Protein AF-A0A9P4MHE3-F1 (afdb_monomer)

Organism: NCBI:txid1168546

Nearest PDB structures (foldseek):
  2fbn-assembly1_B  TM=5.103E-01  e=8.404E-02  Plasmodium falciparum
  8ffv-assembly1_D  TM=3.761E-01  e=3.752E-01  Homo sapiens
  4tql-assembly2_B  TM=1.522E-01  e=2.834E-01  synthetic construct
  8f5p-assembly1_D  TM=1.787E-01  e=1.050E+00  Leishmania tarentolae

Radius of gyration: 23.79 Å; Cα contacts (8 Å, |Δi|>4): 228; chains: 1; bounding box: 50×50×86 Å

Mean predicted aligned error: 9.32 Å

Sequence (254 aa):
MASSSPNPDQDHQTVQDHVAEISRIANEINQGSTAWPQYLETATAAIQAFMLFPSFDMILAPQQKVDILNCLQQIAHQNQGSESSSEIADWCSSEWLRLLEHDSEHVDALYGLALYWLYRSQSVLHRIYESDRLSFSSSSSLETHTHGRKSLESSHSLRLDDIEDDMENRLSSDEFIEARTSLQPAAEYFDRAITAAGQQNLVNDEMLSRAAEAYISLGNTSSPRVNQRYYRRAIHLLRRALELGYTLGSSLQQ

pLDDT: mean 84.51, std 17.5, range [31.69, 98.56]

Structure (mmCIF, N/CA/C/O backbone):
data_AF-A0A9P4MHE3-F1
#
_entry.id   AF-A0A9P4MHE3-F1
#
loop_
_atom_site.group_PDB
_atom_site.id
_atom_site.type_symbol
_atom_site.label_atom_id
_atom_site.label_alt_id
_atom_site.label_comp_id
_atom_site.label_asym_id
_atom_site.label_entity_id
_atom_site.label_seq_id
_atom_site.pdbx_PDB_ins_code
_atom_site.Cartn_x
_atom_site.Cartn_y
_atom_site.Cartn_z
_atom_site.occupancy
_atom_site.B_iso_or_equiv
_atom_site.auth_seq_id
_atom_site.auth_comp_id
_atom_site.auth_asym_id
_atom_site.auth_atom_id
_atom_site.pdbx_PDB_model_num
ATOM 1 N N . MET A 1 1 ? 1.796 23.533 41.645 1.00 39.50 1 MET A N 1
ATOM 2 C CA . MET A 1 1 ? 1.819 23.077 40.242 1.00 39.50 1 MET A CA 1
ATOM 3 C C . MET A 1 1 ? 1.213 21.689 40.240 1.00 39.50 1 MET A C 1
ATOM 5 O O . MET A 1 1 ? 1.864 20.761 40.693 1.00 39.50 1 MET A O 1
ATOM 9 N N . ALA A 1 2 ? -0.080 21.595 39.933 1.00 40.44 2 ALA A N 1
ATOM 10 C CA . ALA A 1 2 ? -0.810 20.336 39.958 1.00 40.44 2 ALA A CA 1
ATOM 11 C C . ALA A 1 2 ? -0.555 19.612 38.635 1.00 40.44 2 ALA A C 1
ATOM 13 O O . ALA A 1 2 ? -0.948 20.093 37.576 1.00 40.44 2 ALA A O 1
ATOM 14 N N . SER A 1 3 ? 0.151 18.492 38.706 1.00 46.97 3 SER A N 1
ATOM 15 C CA . SER A 1 3 ? 0.194 17.486 37.658 1.00 46.97 3 SER A CA 1
ATOM 16 C C . SER A 1 3 ? -1.207 16.885 37.528 1.00 46.97 3 SER A C 1
ATOM 18 O O . SER A 1 3 ? -1.602 16.062 38.354 1.00 46.97 3 SER A O 1
ATOM 20 N N . SER A 1 4 ? -1.978 17.339 36.532 1.00 49.62 4 SER A N 1
ATOM 21 C CA . SER A 1 4 ? -3.187 16.637 36.088 1.00 49.62 4 SER A CA 1
ATOM 22 C C . SER A 1 4 ? -2.784 15.213 35.738 1.00 49.62 4 SER A C 1
ATOM 24 O O . SER A 1 4 ? -2.041 14.997 34.784 1.00 49.62 4 SER A O 1
ATOM 26 N N . SER A 1 5 ? -3.223 14.250 36.545 1.00 52.97 5 SER A N 1
ATOM 27 C CA . SER A 1 5 ? -3.168 12.852 36.133 1.00 52.97 5 SER A CA 1
ATOM 28 C C . SER A 1 5 ? -4.122 12.679 34.947 1.00 52.97 5 SER A C 1
ATOM 30 O O . SER A 1 5 ? -5.231 13.217 35.020 1.00 52.97 5 SER A O 1
ATOM 32 N N . PRO A 1 6 ? -3.713 11.987 33.872 1.00 57.47 6 PRO A N 1
ATOM 33 C CA . PRO A 1 6 ? -4.612 11.660 32.771 1.00 57.47 6 PRO A CA 1
ATOM 34 C C . PRO A 1 6 ? -5.808 10.883 33.328 1.00 57.47 6 PRO A C 1
ATOM 36 O O . PRO A 1 6 ? -5.638 9.964 34.134 1.00 57.47 6 PRO A O 1
ATOM 39 N N . ASN A 1 7 ? -7.017 11.326 32.986 1.00 73.88 7 ASN A N 1
ATOM 40 C CA . ASN A 1 7 ? -8.245 10.674 33.411 1.00 73.88 7 ASN A CA 1
ATOM 41 C C . ASN A 1 7 ? -8.572 9.597 32.366 1.00 73.88 7 ASN A C 1
ATOM 43 O O . ASN A 1 7 ? -9.024 9.955 31.278 1.00 73.88 7 ASN A O 1
ATOM 47 N N . PRO A 1 8 ? -8.360 8.303 32.665 1.00 71.44 8 PRO A N 1
ATOM 48 C CA . PRO A 1 8 ? -8.436 7.239 31.665 1.00 71.44 8 PRO A CA 1
ATOM 49 C C . PRO A 1 8 ? -9.808 7.169 30.985 1.00 71.44 8 PRO A C 1
ATOM 51 O O . PRO A 1 8 ? -9.889 6.874 29.798 1.00 71.44 8 PRO A O 1
ATOM 54 N N . ASP A 1 9 ? -10.882 7.524 31.694 1.00 76.12 9 ASP A N 1
ATOM 55 C CA . ASP A 1 9 ? -12.234 7.545 31.131 1.00 76.12 9 ASP A CA 1
ATOM 56 C C . ASP A 1 9 ? -12.415 8.656 30.079 1.00 76.12 9 ASP A C 1
ATOM 58 O O . ASP A 1 9 ? -13.137 8.476 29.098 1.00 76.12 9 ASP A O 1
ATOM 62 N N . GLN A 1 10 ? -11.739 9.800 30.247 1.00 80.81 10 GLN A N 1
ATOM 63 C CA . GLN A 1 10 ? -11.759 10.893 29.266 1.00 80.81 10 GLN A CA 1
ATOM 64 C C . GLN A 1 10 ? -10.891 10.571 28.048 1.00 80.81 10 GLN A C 1
ATOM 66 O O . GLN A 1 10 ? -11.292 10.861 26.920 1.00 80.81 10 GLN A O 1
ATOM 71 N N . ASP A 1 11 ? -9.745 9.927 28.263 1.00 82.25 11 ASP A N 1
ATOM 72 C CA . ASP A 1 11 ? -8.855 9.484 27.187 1.00 82.25 11 ASP A CA 1
ATOM 73 C C . ASP A 1 11 ? -9.555 8.426 26.314 1.00 82.25 11 ASP A C 1
ATOM 75 O O . ASP A 1 11 ? -9.509 8.486 25.086 1.00 82.25 11 ASP A O 1
ATOM 79 N N . HIS A 1 12 ? -10.278 7.489 26.939 1.00 84.44 12 HIS A N 1
ATOM 80 C CA . HIS A 1 12 ? -11.082 6.482 26.241 1.00 84.44 12 HIS A CA 1
ATOM 81 C C . HIS A 1 12 ? -12.187 7.109 25.389 1.00 84.44 12 HIS A C 1
ATOM 83 O O . HIS A 1 12 ? -12.335 6.741 24.223 1.00 84.44 12 HIS A O 1
ATOM 89 N N . GLN A 1 13 ? -12.938 8.065 25.946 1.00 87.62 13 GLN A N 1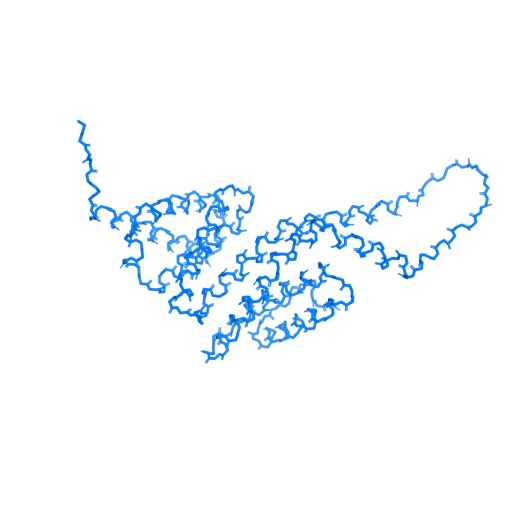
ATOM 90 C CA . GLN A 1 13 ? -13.991 8.757 25.203 1.00 87.62 13 GLN A CA 1
ATOM 91 C C . GLN A 1 13 ? -13.414 9.530 24.012 1.00 87.62 13 GLN A C 1
ATOM 93 O O . GLN A 1 13 ? -13.938 9.435 22.908 1.00 87.62 13 GLN A O 1
ATOM 98 N N . THR A 1 14 ? -12.287 10.217 24.210 1.00 88.69 14 THR A N 1
ATOM 99 C CA . THR A 1 14 ? -11.614 10.984 23.150 1.00 88.69 14 THR A CA 1
ATOM 100 C C . THR A 1 14 ? -11.190 10.083 21.987 1.00 88.69 14 THR A C 1
ATOM 102 O O . THR A 1 14 ? -11.433 10.406 20.825 1.00 88.69 14 THR A O 1
ATOM 105 N N . VAL A 1 15 ? -10.599 8.919 22.281 1.00 89.00 15 VAL A N 1
ATOM 106 C CA . VAL A 1 15 ? -10.234 7.936 21.247 1.00 89.00 15 VAL A CA 1
ATOM 107 C C . VAL A 1 15 ? -11.474 7.408 20.523 1.00 89.00 15 VAL A C 1
ATOM 109 O O . VAL A 1 15 ? -11.463 7.317 19.297 1.00 89.00 15 VAL A O 1
ATOM 112 N N . GLN A 1 16 ? -12.556 7.098 21.242 1.00 90.44 16 GLN A N 1
AT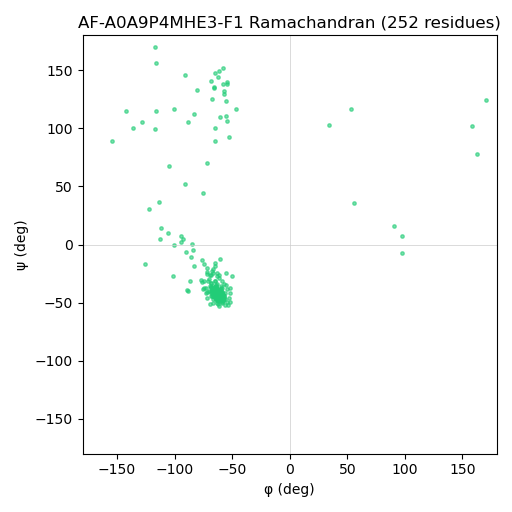OM 113 C CA . GLN A 1 16 ? -13.805 6.629 20.632 1.00 90.44 16 GLN A CA 1
ATOM 114 C C . GLN A 1 16 ? -14.448 7.676 19.717 1.00 90.44 16 GLN A C 1
ATOM 116 O O . GLN A 1 16 ? -14.915 7.321 18.634 1.00 90.44 16 GLN A O 1
ATOM 121 N N . ASP A 1 17 ? -14.428 8.947 20.114 1.00 92.62 17 ASP A N 1
ATOM 122 C CA . ASP A 1 17 ? -14.959 10.050 19.313 1.00 92.62 17 ASP A CA 1
ATOM 123 C C . ASP A 1 17 ? -14.178 10.188 17.996 1.00 92.62 17 ASP A C 1
ATOM 125 O O . ASP A 1 17 ? -14.776 10.253 16.920 1.00 92.62 17 ASP A O 1
ATOM 129 N N . HIS A 1 18 ? -12.842 10.127 18.050 1.00 94.25 18 HIS A N 1
ATOM 130 C CA . HIS A 1 18 ? -12.006 10.136 16.846 1.00 94.25 18 HIS A CA 1
ATOM 131 C C . HIS A 1 18 ? -12.228 8.905 15.963 1.00 94.25 18 HIS A C 1
ATOM 133 O O . HIS A 1 18 ? -12.323 9.034 14.745 1.00 94.25 18 HIS A O 1
ATOM 139 N N . VAL A 1 19 ? -12.360 7.713 16.543 1.00 93.19 19 VAL A N 1
ATOM 140 C CA . VAL A 1 19 ? -12.655 6.484 15.790 1.00 93.19 19 VAL A CA 1
ATOM 141 C C . VAL A 1 19 ? -14.004 6.583 15.071 1.00 93.19 19 VAL A C 1
ATOM 143 O O . VAL A 1 19 ? -14.106 6.214 13.897 1.00 93.19 19 VAL A O 1
ATOM 146 N N . ALA A 1 20 ? -15.038 7.091 15.745 1.00 93.88 20 ALA A N 1
ATOM 147 C CA . ALA A 1 20 ? -16.352 7.299 15.145 1.00 93.88 20 ALA A CA 1
ATOM 148 C C . ALA A 1 20 ? -16.280 8.298 13.982 1.00 93.88 20 ALA A C 1
ATOM 150 O O . ALA A 1 20 ? -16.875 8.069 12.927 1.00 93.88 20 ALA A O 1
ATOM 151 N N . GLU A 1 21 ? -15.497 9.362 14.144 1.00 95.44 21 GLU A N 1
ATOM 152 C CA . GLU A 1 21 ? -15.315 10.386 13.123 1.00 95.44 21 GLU A CA 1
ATOM 153 C C . GLU A 1 21 ? -14.545 9.872 11.896 1.00 95.44 21 GLU A C 1
ATOM 155 O O . GLU A 1 21 ? -14.981 10.077 10.763 1.00 95.44 21 GLU A O 1
ATOM 160 N N . ILE A 1 22 ? -13.458 9.120 12.082 1.00 96.00 22 ILE A N 1
ATOM 161 C CA . ILE A 1 22 ? -12.743 8.493 10.958 1.00 96.00 22 ILE A CA 1
ATOM 162 C C . ILE A 1 22 ? -13.630 7.459 10.249 1.00 96.00 22 ILE A C 1
ATOM 164 O O . ILE A 1 22 ? -13.614 7.369 9.021 1.00 96.00 22 ILE A O 1
ATOM 168 N N . SER A 1 23 ? -14.462 6.724 10.992 1.00 94.75 23 SER A N 1
ATOM 169 C CA . SER A 1 23 ? -15.441 5.795 10.407 1.00 94.75 23 SER A CA 1
ATOM 170 C C . SER A 1 23 ? -16.511 6.533 9.589 1.00 94.75 23 SER A C 1
ATOM 172 O O . SER A 1 23 ? -16.948 6.056 8.540 1.00 94.75 23 SER A O 1
ATOM 174 N N . ARG A 1 24 ? -16.928 7.725 10.035 1.00 96.19 24 ARG A N 1
ATOM 175 C CA . ARG A 1 24 ? -17.823 8.615 9.281 1.00 96.19 24 ARG A CA 1
ATOM 176 C C . ARG A 1 24 ? -17.164 9.062 7.976 1.00 96.19 24 ARG A C 1
ATOM 178 O O . ARG A 1 24 ? -17.787 8.932 6.926 1.00 96.19 24 ARG A O 1
ATOM 185 N N . ILE A 1 25 ? -15.906 9.50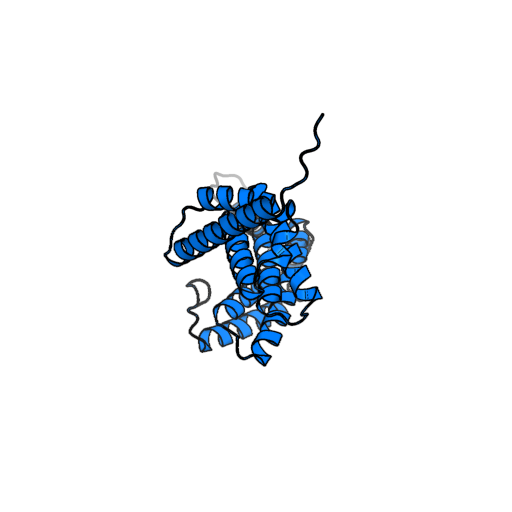1 8.031 1.00 96.00 25 ILE A N 1
ATOM 186 C CA . ILE A 1 25 ? -15.125 9.891 6.847 1.00 96.00 25 ILE A CA 1
ATOM 187 C C . ILE A 1 25 ? -14.981 8.720 5.868 1.00 96.00 25 ILE A C 1
ATOM 189 O O . ILE A 1 25 ? -15.201 8.904 4.674 1.00 96.00 25 ILE A O 1
ATOM 193 N N . ALA A 1 26 ? -14.703 7.505 6.350 1.00 93.62 26 ALA A N 1
ATOM 194 C CA . ALA A 1 26 ? -14.616 6.315 5.500 1.00 93.62 26 ALA A CA 1
ATOM 195 C C . ALA A 1 26 ? -15.912 6.088 4.698 1.00 93.62 26 ALA A C 1
ATOM 197 O O . ALA A 1 26 ? -15.878 5.816 3.497 1.00 93.62 26 ALA A O 1
ATOM 198 N N . ASN A 1 27 ? -17.073 6.275 5.335 1.00 93.81 27 ASN A N 1
ATOM 199 C CA . ASN A 1 27 ? -18.365 6.183 4.657 1.00 93.81 27 ASN A CA 1
ATOM 200 C C . ASN A 1 27 ? -18.568 7.287 3.609 1.00 93.81 27 ASN A C 1
ATOM 202 O O . ASN A 1 27 ? -19.119 7.014 2.545 1.00 93.81 27 ASN A O 1
ATOM 206 N N . GLU A 1 28 ? -18.128 8.516 3.879 1.00 94.75 28 GLU A N 1
ATOM 207 C CA . GLU A 1 28 ? -18.209 9.618 2.912 1.00 94.75 28 GLU A CA 1
ATOM 208 C C . GLU A 1 28 ? -17.300 9.397 1.699 1.00 94.75 28 GLU A C 1
ATOM 210 O O . GLU A 1 28 ? -17.714 9.642 0.565 1.00 94.75 28 GLU A O 1
ATOM 215 N N . ILE A 1 29 ? -16.085 8.890 1.923 1.00 93.38 29 ILE A N 1
ATOM 216 C CA . ILE A 1 29 ? -15.153 8.516 0.855 1.00 93.38 29 ILE A CA 1
ATOM 217 C C . ILE A 1 29 ? -15.781 7.437 -0.033 1.00 93.38 29 ILE A C 1
ATOM 219 O O . ILE A 1 29 ? -15.782 7.573 -1.256 1.00 93.38 29 ILE A O 1
ATOM 223 N N . ASN A 1 30 ? -16.399 6.414 0.565 1.00 90.25 30 ASN A N 1
ATOM 224 C CA . ASN A 1 30 ? -17.102 5.358 -0.173 1.00 90.25 30 ASN A CA 1
ATOM 225 C C . ASN A 1 30 ? -18.311 5.879 -0.971 1.00 90.25 30 ASN A C 1
ATOM 227 O O . ASN A 1 30 ? -18.700 5.280 -1.972 1.00 90.25 30 ASN A O 1
ATOM 231 N N . GLN A 1 31 ? -18.896 7.006 -0.560 1.00 92.44 31 GLN A N 1
ATOM 232 C CA . GLN A 1 31 ? -19.957 7.703 -1.296 1.00 92.44 31 GLN A CA 1
ATOM 233 C C . GLN A 1 31 ? -19.416 8.655 -2.379 1.00 92.44 31 GLN A C 1
ATOM 235 O O . GLN A 1 31 ? -20.203 9.282 -3.089 1.00 92.44 31 GLN A O 1
ATOM 240 N N . GLY A 1 32 ? -18.093 8.750 -2.539 1.00 89.44 32 GLY A N 1
ATOM 241 C CA . GLY A 1 32 ? -17.432 9.555 -3.566 1.00 89.44 32 GLY A CA 1
ATOM 242 C C . GLY A 1 32 ? -17.095 10.985 -3.141 1.00 89.44 32 GLY A C 1
ATOM 243 O O . GLY A 1 32 ? -16.829 11.822 -4.003 1.00 89.44 32 GLY A O 1
ATOM 244 N N . SER A 1 33 ? -17.112 11.295 -1.842 1.00 92.00 33 SER A N 1
ATOM 245 C CA . SER A 1 33 ? -16.690 12.610 -1.358 1.00 92.00 33 SER A CA 1
ATOM 246 C C . SER A 1 33 ? -15.185 12.827 -1.544 1.00 92.00 33 SER A C 1
ATOM 248 O O . SER A 1 33 ? -14.373 11.934 -1.315 1.00 92.00 33 SER A O 1
ATOM 250 N N . THR A 1 34 ? -14.806 14.050 -1.920 1.00 91.38 34 THR A N 1
ATOM 251 C CA . THR A 1 34 ? -13.414 14.450 -2.182 1.00 91.38 34 THR A CA 1
ATOM 252 C C . THR A 1 34 ? -12.974 15.622 -1.304 1.00 91.38 34 THR A C 1
ATOM 254 O O . THR A 1 34 ? -12.157 16.443 -1.725 1.00 91.38 34 THR A O 1
ATOM 257 N N . ALA A 1 35 ? -13.518 15.741 -0.088 1.00 93.62 35 ALA A N 1
ATOM 258 C CA . ALA A 1 35 ? -13.149 16.777 0.884 1.00 93.62 35 ALA A CA 1
ATOM 259 C C . ALA A 1 35 ? -11.780 16.502 1.552 1.00 93.62 35 ALA A C 1
ATOM 261 O O . ALA A 1 35 ? -11.610 16.651 2.761 1.00 93.62 35 ALA A O 1
ATOM 262 N N . TRP A 1 36 ? -10.786 16.112 0.747 1.00 93.25 36 TRP A N 1
ATOM 263 C CA . TRP A 1 36 ? -9.472 15.633 1.179 1.00 93.25 36 TRP A CA 1
ATOM 264 C C . TRP A 1 36 ? -8.740 16.551 2.163 1.00 93.25 36 TRP A C 1
ATOM 266 O O . TRP A 1 36 ? -8.213 16.013 3.137 1.00 93.25 36 TRP A O 1
ATOM 276 N N . PRO A 1 37 ? -8.741 17.893 2.006 1.00 92.25 37 PRO A N 1
ATOM 277 C CA . PRO A 1 37 ? -8.080 18.771 2.972 1.00 92.25 37 PRO A CA 1
ATOM 278 C C . PRO A 1 37 ? -8.726 18.723 4.363 1.00 92.25 37 PRO A C 1
ATOM 280 O O . PRO A 1 37 ? -8.029 18.738 5.372 1.00 92.25 37 PRO A O 1
ATOM 283 N N . GLN A 1 38 ? -10.056 18.616 4.426 1.00 94.19 38 GLN A N 1
ATOM 284 C CA . GLN A 1 38 ? -10.793 18.534 5.689 1.00 94.19 38 GLN A CA 1
ATOM 285 C C . GLN A 1 38 ? -10.604 17.166 6.359 1.00 94.19 38 GLN A C 1
ATOM 287 O O . GLN A 1 38 ? -10.461 17.066 7.581 1.00 94.19 38 GLN A O 1
ATOM 292 N N . TYR A 1 39 ? -10.554 16.105 5.551 1.00 95.50 39 TYR A N 1
ATOM 293 C CA . TYR A 1 39 ? -10.226 14.762 6.022 1.00 95.50 39 TYR A CA 1
ATOM 294 C C . TYR A 1 39 ? -8.808 14.691 6.579 1.00 95.50 39 TYR A C 1
ATOM 296 O O . TYR A 1 39 ? -8.604 14.069 7.617 1.00 95.50 39 TYR A O 1
ATOM 304 N N . LEU A 1 40 ? -7.850 15.376 5.949 1.00 95.44 40 LEU A N 1
ATOM 305 C CA . LEU A 1 40 ? -6.469 15.446 6.418 1.00 95.44 40 LEU A CA 1
ATOM 306 C C . LEU A 1 40 ? -6.356 16.121 7.789 1.00 95.44 40 LEU A C 1
ATOM 308 O O . LEU A 1 40 ? -5.675 15.597 8.668 1.00 95.44 40 LEU A O 1
ATOM 312 N N . GLU A 1 41 ? -7.038 17.249 7.996 1.00 95.00 41 GLU A N 1
ATOM 313 C CA . GLU A 1 41 ? -7.057 17.940 9.293 1.00 95.00 41 GLU A CA 1
ATOM 314 C C . GLU A 1 41 ? -7.607 17.025 10.398 1.00 95.00 41 GLU A C 1
ATOM 316 O O . GLU A 1 41 ? -7.002 16.872 11.461 1.00 95.00 41 GLU A O 1
ATOM 321 N N . THR A 1 42 ? -8.711 16.334 10.105 1.00 95.56 42 THR A N 1
ATOM 322 C CA . THR A 1 42 ? -9.373 15.433 11.057 1.00 95.56 42 THR A CA 1
ATOM 323 C C . THR A 1 42 ? -8.524 14.193 11.358 1.00 95.56 42 THR A C 1
ATOM 325 O O . THR A 1 42 ? -8.392 13.795 12.516 1.00 95.56 42 THR A O 1
ATOM 328 N N . ALA A 1 43 ? -7.896 13.608 10.334 1.00 95.69 43 ALA A N 1
ATOM 329 C CA . ALA A 1 43 ? -6.969 12.486 10.462 1.00 95.69 43 ALA A CA 1
ATOM 330 C C . ALA A 1 43 ? -5.735 12.848 11.299 1.00 95.69 43 ALA A C 1
ATOM 332 O O . ALA A 1 43 ? -5.312 12.063 12.146 1.00 95.69 43 ALA A O 1
ATOM 333 N N . THR A 1 44 ? -5.199 14.054 11.106 1.00 95.50 44 THR A N 1
ATOM 334 C CA . THR A 1 44 ? -4.043 14.553 11.863 1.00 95.50 44 THR A CA 1
ATOM 335 C C . THR A 1 44 ? -4.387 14.677 13.348 1.00 95.50 44 THR A C 1
ATOM 337 O O . THR A 1 44 ? -3.651 14.176 14.196 1.00 95.50 44 THR A O 1
ATOM 340 N N . ALA A 1 45 ? -5.541 15.272 13.674 1.00 94.44 45 ALA A N 1
ATOM 341 C CA . ALA A 1 45 ? -6.014 15.372 15.054 1.00 94.44 45 ALA A CA 1
ATOM 342 C C . ALA A 1 45 ? -6.241 13.988 15.695 1.00 94.44 45 ALA A C 1
ATOM 344 O O . ALA A 1 45 ? -5.841 13.762 16.837 1.00 94.44 45 ALA A O 1
ATOM 345 N N . ALA A 1 46 ? -6.826 13.046 14.948 1.00 93.88 46 ALA A N 1
ATOM 346 C CA . ALA A 1 46 ? -7.048 11.682 15.420 1.00 93.88 46 ALA A CA 1
ATOM 347 C C . ALA A 1 46 ? -5.730 10.956 15.732 1.00 93.88 46 ALA A C 1
ATOM 349 O O . ALA A 1 46 ? -5.595 10.367 16.801 1.00 93.88 46 ALA A O 1
ATOM 350 N N . ILE A 1 47 ? -4.732 11.042 14.848 1.00 93.44 47 ILE A N 1
ATOM 351 C CA . ILE A 1 47 ? -3.429 10.397 15.060 1.00 93.44 47 ILE A CA 1
ATOM 352 C C . ILE A 1 47 ? -2.681 11.001 16.244 1.00 93.44 47 ILE A C 1
ATOM 354 O O . ILE A 1 47 ? -2.118 10.253 17.040 1.00 93.44 47 ILE A O 1
ATOM 358 N N . GLN A 1 48 ? -2.740 12.320 16.437 1.00 91.69 48 GLN A N 1
ATOM 359 C CA . GLN A 1 48 ? -2.189 12.945 17.642 1.00 91.69 48 GLN A CA 1
ATOM 360 C C . GLN A 1 48 ? -2.822 12.370 18.914 1.00 91.69 48 GLN A C 1
ATOM 362 O O . GLN A 1 48 ? -2.100 12.030 19.850 1.00 91.69 48 GLN A O 1
ATOM 367 N N . ALA A 1 49 ? -4.145 12.180 18.940 1.00 90.06 49 ALA A N 1
ATOM 368 C CA . ALA A 1 49 ? -4.816 11.532 20.064 1.00 90.06 49 ALA A CA 1
ATOM 369 C C . ALA A 1 49 ? -4.397 10.057 20.221 1.00 90.06 49 ALA A C 1
ATOM 371 O O . ALA A 1 49 ? -4.072 9.626 21.325 1.00 90.06 49 ALA A O 1
ATOM 372 N N . PHE A 1 50 ? -4.341 9.284 19.133 1.00 90.75 50 PHE A N 1
ATOM 373 C CA . PHE A 1 50 ? -3.965 7.865 19.175 1.00 90.75 50 PHE A CA 1
ATOM 374 C C . PHE A 1 50 ? -2.519 7.645 19.634 1.00 90.75 50 PHE A C 1
ATOM 376 O O . PHE A 1 50 ? -2.245 6.685 20.348 1.00 90.75 50 PHE A O 1
ATOM 383 N N . MET A 1 51 ? -1.595 8.544 19.284 1.00 87.12 51 MET A N 1
ATOM 384 C CA . MET A 1 51 ? -0.208 8.492 19.758 1.00 87.12 51 MET A CA 1
ATOM 385 C C . MET A 1 51 ? -0.071 8.849 21.241 1.00 87.12 51 MET A C 1
ATOM 387 O O . MET A 1 51 ? 0.826 8.344 21.916 1.00 87.12 51 MET A O 1
ATOM 391 N N . LEU A 1 52 ? -0.936 9.727 21.754 1.00 85.69 52 LEU A N 1
ATOM 392 C CA . LEU A 1 52 ? -0.911 10.152 23.155 1.00 85.69 52 LEU A CA 1
ATOM 393 C C . LEU A 1 52 ? -1.515 9.105 24.096 1.00 85.69 52 LEU A C 1
ATOM 395 O O . LEU A 1 52 ? -1.093 9.013 25.251 1.00 85.69 52 LEU A O 1
ATOM 399 N N . PHE A 1 53 ? -2.483 8.318 23.619 1.00 80.69 53 PHE A N 1
ATOM 400 C CA . PHE A 1 53 ? -3.272 7.433 24.469 1.00 80.69 53 PHE A CA 1
ATOM 401 C C . PHE A 1 53 ? -3.054 5.946 24.132 1.00 80.69 53 PHE A C 1
ATOM 403 O O . PHE A 1 53 ? -3.504 5.476 23.087 1.00 80.69 53 PHE A O 1
ATOM 410 N N . PRO A 1 54 ? -2.475 5.144 25.055 1.00 70.25 54 PRO A N 1
ATOM 411 C CA . PRO A 1 54 ? -2.306 3.691 24.885 1.00 70.25 54 PRO A CA 1
ATOM 412 C C . PRO A 1 54 ? -3.624 2.918 24.714 1.00 70.25 54 PRO A C 1
ATOM 414 O O . PRO A 1 54 ? -3.628 1.734 24.385 1.00 70.25 54 PRO A O 1
ATOM 417 N N . SER A 1 55 ? -4.753 3.574 24.983 1.00 66.69 55 SER A N 1
ATOM 418 C CA . SER A 1 55 ? -6.100 3.023 24.894 1.00 66.69 55 SER A CA 1
ATOM 419 C C . SER A 1 55 ? -6.524 2.675 23.467 1.00 66.69 55 SER A C 1
ATOM 421 O O . SER A 1 55 ? -7.400 1.826 23.305 1.00 66.69 55 SER A O 1
ATOM 423 N N . PHE A 1 56 ? -5.890 3.261 22.445 1.00 72.25 56 PHE A N 1
ATOM 424 C CA . PHE A 1 56 ? -6.148 2.929 21.043 1.00 72.25 56 PHE A CA 1
ATOM 425 C C . PHE A 1 56 ? -6.008 1.420 20.780 1.00 72.25 56 PHE A C 1
ATOM 427 O O . PHE A 1 56 ? -6.953 0.785 20.316 1.00 72.25 56 PHE A O 1
ATOM 434 N N . ASP A 1 57 ? -4.887 0.820 21.185 1.00 74.94 57 ASP A N 1
ATOM 435 C CA . ASP A 1 57 ? -4.633 -0.614 20.990 1.00 74.94 57 ASP A CA 1
ATOM 436 C C . ASP A 1 57 ? -5.488 -1.513 21.901 1.00 74.94 57 ASP A C 1
ATOM 438 O O . ASP A 1 57 ? -5.724 -2.677 21.585 1.00 74.94 57 ASP A O 1
ATOM 442 N N . MET A 1 58 ? -5.965 -0.987 23.033 1.00 73.00 58 MET A N 1
ATOM 443 C CA . MET A 1 58 ? -6.700 -1.765 24.035 1.00 73.00 58 MET A CA 1
ATOM 444 C C . MET A 1 58 ? -8.209 -1.843 23.756 1.00 73.00 58 MET A C 1
ATOM 446 O O . MET A 1 58 ? -8.855 -2.813 24.149 1.00 73.00 58 MET A O 1
ATOM 450 N N . ILE A 1 59 ? -8.786 -0.809 23.138 1.00 76.88 59 ILE A N 1
ATOM 451 C CA . ILE A 1 59 ? -10.247 -0.640 23.043 1.00 76.88 59 ILE A CA 1
ATOM 452 C C . ILE A 1 59 ? -10.791 -1.054 21.675 1.00 76.88 59 ILE A C 1
ATOM 454 O O . ILE A 1 59 ? -11.954 -1.444 21.569 1.00 76.88 59 ILE A O 1
ATOM 458 N N . LEU A 1 60 ? -9.975 -0.976 20.625 1.00 83.06 60 LEU A N 1
ATOM 459 C CA . LEU A 1 60 ? -10.412 -1.271 19.266 1.00 83.06 60 LEU A CA 1
ATOM 460 C C . LEU A 1 60 ? -10.444 -2.773 18.989 1.00 83.06 60 LEU A C 1
ATOM 462 O O . LEU A 1 60 ? -9.484 -3.501 19.239 1.00 83.06 60 LEU A O 1
ATOM 466 N N . ALA A 1 61 ? -11.543 -3.233 18.390 1.00 87.56 61 ALA A N 1
ATOM 467 C CA . ALA A 1 61 ? -11.582 -4.564 17.801 1.00 87.56 61 ALA A CA 1
ATOM 468 C C . ALA A 1 61 ? -10.595 -4.646 16.613 1.00 87.56 61 ALA A C 1
ATOM 470 O O . ALA A 1 61 ? -10.448 -3.655 15.891 1.00 87.56 61 ALA A O 1
ATOM 471 N N . PRO A 1 62 ? -9.978 -5.813 16.336 1.00 87.88 62 PRO A N 1
ATOM 472 C CA . PRO A 1 62 ? -8.983 -5.949 15.267 1.00 87.88 62 PRO A CA 1
ATOM 473 C C . PRO A 1 62 ? -9.465 -5.448 13.899 1.00 87.88 62 PRO A C 1
ATOM 475 O O . PRO A 1 62 ? -8.773 -4.666 13.256 1.00 87.88 62 PRO A O 1
ATOM 478 N N . GLN A 1 63 ? -10.687 -5.810 13.492 1.00 90.00 63 GLN A N 1
ATOM 479 C CA . GLN A 1 63 ? -11.252 -5.357 12.216 1.00 90.00 63 GLN A CA 1
ATOM 480 C C . GLN A 1 63 ? -11.450 -3.837 12.175 1.00 90.00 63 GLN A C 1
ATOM 482 O O . GLN A 1 63 ? -11.130 -3.195 11.185 1.00 90.00 63 GLN A O 1
ATOM 487 N N . GLN A 1 64 ? -11.919 -3.245 13.273 1.00 91.00 64 GLN A N 1
ATOM 488 C CA . GLN A 1 64 ? -12.119 -1.800 13.346 1.00 91.00 64 GLN A CA 1
ATOM 489 C C . GLN A 1 64 ? -10.786 -1.057 13.220 1.00 91.00 64 GLN A C 1
ATOM 491 O O . GLN A 1 64 ? -10.718 -0.022 12.566 1.00 91.00 64 GLN A O 1
ATOM 496 N N . LYS A 1 65 ? -9.709 -1.602 13.797 1.00 91.81 65 LYS A N 1
ATOM 497 C CA . LYS A 1 65 ? -8.359 -1.064 13.615 1.00 91.81 65 LYS A CA 1
ATOM 498 C C . LYS A 1 65 ? -7.939 -1.103 12.143 1.00 91.81 65 LYS A C 1
ATOM 500 O O . LYS A 1 65 ? -7.468 -0.091 11.636 1.00 91.81 65 LYS A O 1
ATOM 505 N N . VAL A 1 66 ? -8.161 -2.220 11.449 1.00 94.31 66 VAL A N 1
ATOM 506 C CA . VAL A 1 66 ? -7.890 -2.349 10.005 1.00 94.31 66 VAL A CA 1
ATOM 507 C C . VAL A 1 66 ? -8.661 -1.299 9.198 1.00 94.31 66 VAL A C 1
ATOM 509 O O . VAL A 1 66 ? -8.068 -0.610 8.369 1.00 94.31 66 VAL A O 1
ATOM 512 N N . ASP A 1 67 ? -9.953 -1.117 9.473 1.00 93.75 67 ASP A N 1
ATOM 513 C CA . ASP A 1 67 ? -10.800 -0.156 8.755 1.00 93.75 67 ASP A CA 1
ATOM 514 C C . ASP A 1 67 ? -10.317 1.294 8.953 1.00 93.75 67 ASP A C 1
ATOM 516 O O . ASP A 1 67 ? -10.236 2.074 7.998 1.00 93.75 67 ASP A O 1
ATOM 520 N N . ILE A 1 68 ? -9.937 1.648 10.186 1.00 94.44 68 ILE A N 1
ATOM 521 C CA . ILE A 1 68 ? -9.379 2.963 10.530 1.00 94.44 68 ILE A CA 1
ATOM 522 C C . ILE A 1 68 ? -8.047 3.194 9.814 1.00 94.44 68 ILE A C 1
ATOM 524 O O . ILE A 1 68 ? -7.853 4.252 9.214 1.00 94.44 68 ILE A O 1
ATOM 528 N N . LEU A 1 69 ? -7.145 2.210 9.840 1.00 95.69 69 LEU A N 1
ATOM 529 C CA . LEU A 1 69 ? -5.846 2.310 9.177 1.00 95.69 69 LEU A CA 1
ATOM 530 C C . LEU A 1 69 ? -5.992 2.454 7.659 1.00 95.69 69 LEU A C 1
ATOM 532 O O . LEU A 1 69 ? -5.338 3.312 7.070 1.00 95.69 69 LEU A O 1
ATOM 536 N N . ASN A 1 70 ? -6.892 1.690 7.033 1.00 95.25 70 ASN A N 1
ATOM 537 C CA . ASN A 1 70 ? -7.191 1.815 5.606 1.00 95.25 70 ASN A CA 1
ATOM 538 C C . ASN A 1 70 ? -7.686 3.226 5.252 1.00 95.25 70 ASN A C 1
ATOM 540 O O . ASN A 1 70 ? -7.194 3.829 4.296 1.00 95.25 70 ASN A O 1
ATOM 544 N N . CYS A 1 71 ? -8.611 3.779 6.044 1.00 96.06 71 CYS A N 1
ATOM 545 C CA . CYS A 1 71 ? -9.133 5.132 5.843 1.00 96.06 71 CYS A CA 1
ATOM 546 C C . CYS A 1 71 ? -8.031 6.198 5.972 1.00 96.06 71 CYS A C 1
ATOM 548 O O . CYS A 1 71 ? -7.843 7.017 5.070 1.00 96.06 71 CYS A O 1
ATOM 550 N N . LEU A 1 72 ? -7.255 6.164 7.059 1.00 96.56 72 LEU A N 1
ATOM 551 C CA . LEU A 1 72 ? -6.174 7.125 7.312 1.00 96.56 72 LEU A CA 1
ATOM 552 C C . LEU A 1 72 ? -5.097 7.069 6.228 1.00 96.56 72 LEU A C 1
ATOM 554 O O . LEU A 1 72 ? -4.665 8.103 5.713 1.00 96.56 72 LEU A O 1
ATOM 558 N N . GLN A 1 73 ? -4.710 5.863 5.829 1.00 95.50 73 GLN A N 1
ATOM 559 C CA . GLN A 1 73 ? -3.742 5.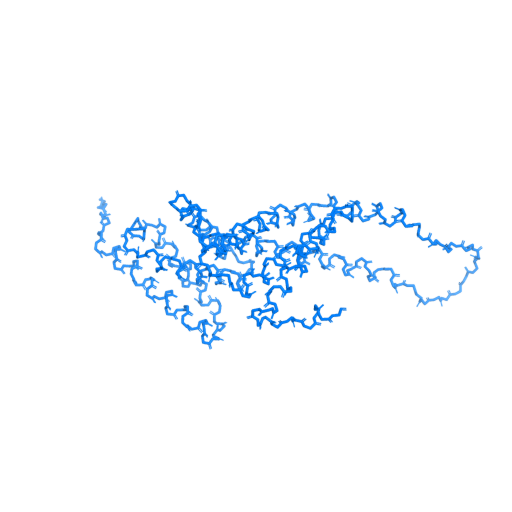668 4.768 1.00 95.50 73 GLN A CA 1
ATOM 560 C C . GLN A 1 73 ? -4.274 6.170 3.414 1.00 95.50 73 GLN A C 1
ATOM 562 O O . GLN A 1 73 ? -3.540 6.827 2.676 1.00 95.50 73 GLN A O 1
ATOM 567 N N . GLN A 1 74 ? -5.554 5.9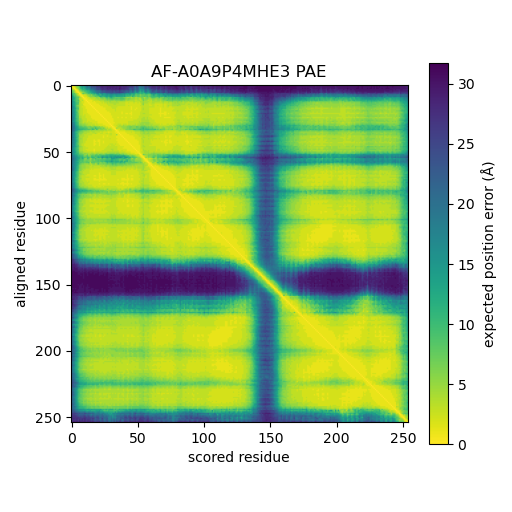50 3.095 1.00 94.25 74 GLN A N 1
ATOM 568 C CA . GLN A 1 74 ? -6.174 6.513 1.894 1.00 94.25 74 GLN A CA 1
ATOM 569 C C . GLN A 1 74 ? -6.165 8.048 1.911 1.00 94.25 74 GLN A C 1
ATOM 571 O O . GLN A 1 74 ? -5.833 8.661 0.896 1.00 94.25 74 GLN A O 1
ATOM 576 N N . ILE A 1 75 ? -6.470 8.675 3.052 1.00 95.12 75 ILE A N 1
ATOM 577 C CA . ILE A 1 75 ? -6.404 10.136 3.216 1.00 95.12 75 ILE A CA 1
ATOM 578 C C . ILE A 1 75 ? -4.980 10.643 2.963 1.00 95.12 75 ILE A C 1
ATOM 580 O O . ILE A 1 75 ? -4.809 11.618 2.226 1.00 95.12 75 ILE A O 1
ATOM 584 N N . ALA A 1 76 ? -3.961 9.977 3.513 1.00 94.56 76 ALA A N 1
ATOM 585 C CA . ALA A 1 76 ? -2.565 10.323 3.256 1.00 94.56 76 ALA A CA 1
ATOM 586 C C . ALA A 1 76 ? -2.226 10.213 1.759 1.00 94.56 76 ALA A C 1
ATOM 588 O O . ALA A 1 76 ? -1.698 11.143 1.156 1.00 94.56 76 ALA A O 1
ATOM 589 N N . HIS A 1 77 ? -2.614 9.122 1.100 1.00 91.31 77 HIS A N 1
ATOM 590 C CA . HIS A 1 77 ? -2.314 8.931 -0.320 1.00 91.31 77 HIS A CA 1
ATOM 591 C C . HIS A 1 77 ? -2.923 9.995 -1.243 1.00 91.31 77 HIS A C 1
ATOM 593 O O . HIS A 1 77 ? -2.358 10.263 -2.301 1.00 91.31 77 HIS A O 1
ATOM 599 N N . GLN A 1 78 ? -4.060 10.585 -0.872 1.00 91.94 78 GLN A N 1
ATOM 600 C CA . GLN A 1 78 ? -4.723 11.628 -1.666 1.00 91.94 78 GLN A CA 1
ATOM 601 C C . GLN A 1 78 ? -4.138 13.026 -1.425 1.00 91.94 78 GLN A C 1
ATOM 603 O O . GLN A 1 78 ? -4.311 13.913 -2.255 1.00 91.94 78 GLN A O 1
ATOM 608 N N . ASN A 1 79 ? -3.417 13.224 -0.317 1.00 87.19 79 ASN A N 1
ATOM 609 C CA . ASN A 1 79 ? -2.836 14.508 0.086 1.00 87.19 79 ASN A CA 1
ATOM 610 C C . ASN A 1 79 ? -1.294 14.490 0.053 1.00 87.19 79 ASN A C 1
ATOM 612 O O . ASN A 1 79 ? -0.634 15.102 0.905 1.00 87.19 79 ASN A O 1
ATOM 616 N N . GLN A 1 80 ? -0.717 13.788 -0.931 1.00 82.88 80 GLN A N 1
ATOM 617 C CA . GLN A 1 80 ? 0.735 13.692 -1.096 1.00 82.88 80 GLN A CA 1
ATOM 618 C C . GLN A 1 80 ? 1.393 15.074 -1.180 1.00 82.88 80 GLN A C 1
ATOM 620 O O . GLN A 1 80 ? 0.888 15.991 -1.827 1.00 82.88 80 GLN A O 1
ATOM 625 N N . GLY A 1 81 ? 2.554 15.201 -0.536 1.00 78.88 81 GLY A N 1
ATOM 626 C CA . GLY A 1 81 ? 3.352 16.429 -0.519 1.00 78.88 81 GLY A CA 1
ATOM 627 C C . GLY A 1 81 ? 3.150 17.312 0.715 1.00 78.88 81 GLY A C 1
ATOM 628 O O . GLY A 1 81 ? 3.905 18.264 0.891 1.00 78.88 81 GLY A O 1
ATOM 629 N N . SER A 1 82 ? 2.191 16.994 1.592 1.00 86.88 82 SER A N 1
ATOM 630 C CA . SER A 1 82 ? 2.069 17.636 2.909 1.00 86.88 82 SER A CA 1
ATOM 631 C C . SER A 1 82 ? 2.850 16.875 3.989 1.00 86.88 82 SER A C 1
ATOM 633 O O . SER A 1 82 ? 2.923 15.647 3.963 1.00 86.88 82 SER A O 1
ATOM 635 N N . GLU A 1 83 ? 3.414 17.596 4.963 1.00 88.69 83 GLU A N 1
ATOM 636 C CA . GLU A 1 83 ? 4.118 16.995 6.111 1.00 88.69 83 GLU A CA 1
ATOM 637 C C . GLU A 1 83 ? 3.176 16.103 6.933 1.00 88.69 83 GLU A C 1
ATOM 639 O O . GLU A 1 83 ? 3.507 14.954 7.216 1.00 88.69 83 GLU A O 1
ATOM 644 N N . SER A 1 84 ? 1.954 16.581 7.196 1.00 90.38 84 SER A N 1
ATOM 645 C CA . SER A 1 84 ? 0.916 15.819 7.899 1.00 90.38 84 SER A CA 1
ATOM 646 C C . SER A 1 84 ? 0.560 14.518 7.179 1.00 90.38 84 SER A C 1
ATOM 648 O O . SER A 1 84 ? 0.372 13.491 7.819 1.00 90.38 84 SER A O 1
ATOM 650 N N . SER A 1 85 ? 0.524 14.509 5.842 1.00 91.75 85 SER A N 1
ATOM 651 C CA . SER A 1 85 ? 0.316 13.264 5.098 1.00 91.75 85 SER A CA 1
ATOM 652 C C . SER A 1 85 ? 1.455 12.263 5.299 1.00 91.75 85 SER A C 1
ATOM 654 O O . SER A 1 85 ? 1.179 11.064 5.322 1.00 91.75 85 SER A O 1
ATOM 656 N N . SER A 1 86 ? 2.710 12.716 5.401 1.00 92.25 86 SER A N 1
ATOM 657 C CA . SER A 1 86 ? 3.843 11.819 5.667 1.00 92.25 86 SER A CA 1
ATOM 658 C C . SER A 1 86 ? 3.750 11.241 7.073 1.00 92.25 86 SER A C 1
ATOM 660 O O . SER A 1 86 ? 3.889 10.035 7.234 1.00 92.25 86 SER A O 1
ATOM 662 N N . GLU A 1 87 ? 3.437 12.076 8.066 1.00 93.69 87 GLU A N 1
ATOM 663 C CA . GLU A 1 87 ? 3.252 11.649 9.457 1.00 93.69 87 GLU A CA 1
ATOM 664 C C . GLU A 1 87 ? 2.161 10.574 9.574 1.00 93.69 87 GLU A C 1
ATOM 666 O O . GLU A 1 87 ? 2.376 9.526 10.185 1.00 93.69 87 GLU A O 1
ATOM 671 N N . ILE A 1 88 ? 1.019 10.784 8.910 1.00 95.38 88 ILE A N 1
ATOM 672 C CA . ILE A 1 88 ? -0.077 9.810 8.872 1.00 95.38 88 ILE A CA 1
ATOM 673 C C . ILE A 1 88 ? 0.366 8.500 8.214 1.00 95.38 88 ILE A C 1
ATOM 675 O O . ILE A 1 88 ? 0.085 7.421 8.741 1.00 95.38 88 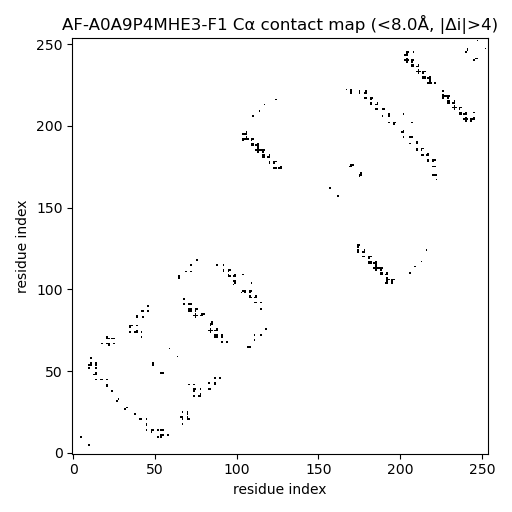ILE A O 1
ATOM 679 N N . ALA A 1 89 ? 1.054 8.572 7.071 1.00 94.31 89 ALA A N 1
ATOM 680 C CA . ALA A 1 89 ? 1.519 7.391 6.349 1.00 94.31 89 ALA A CA 1
ATOM 681 C C . ALA A 1 89 ? 2.549 6.586 7.160 1.00 94.31 89 ALA A C 1
ATOM 683 O O . ALA A 1 89 ? 2.445 5.360 7.245 1.00 94.31 89 ALA A O 1
ATOM 684 N N . ASP A 1 90 ? 3.505 7.268 7.793 1.00 94.25 90 ASP A N 1
ATOM 685 C CA . ASP A 1 90 ? 4.541 6.652 8.621 1.00 94.25 90 ASP A CA 1
ATOM 686 C C . ASP A 1 90 ? 3.923 5.997 9.872 1.00 94.25 90 ASP A C 1
ATOM 688 O O . ASP A 1 90 ? 4.258 4.852 10.207 1.00 94.25 90 ASP A O 1
ATOM 692 N N . TRP A 1 91 ? 2.952 6.659 10.512 1.00 95.06 91 TRP A N 1
ATOM 693 C CA . TRP A 1 91 ? 2.198 6.080 11.625 1.00 95.06 91 TRP A CA 1
ATOM 694 C C . TRP A 1 91 ? 1.412 4.832 11.195 1.00 95.06 91 TRP A C 1
ATOM 696 O O . TRP A 1 91 ? 1.566 3.777 11.815 1.00 95.06 91 TRP A O 1
ATOM 706 N N . CYS A 1 92 ? 0.661 4.895 10.086 1.00 96.06 92 CYS A N 1
ATOM 707 C CA . CYS A 1 92 ? -0.076 3.740 9.558 1.00 96.06 92 CYS A CA 1
ATOM 708 C C . CYS A 1 92 ? 0.864 2.563 9.258 1.00 96.06 92 CYS A C 1
ATOM 710 O O . CYS A 1 92 ? 0.564 1.426 9.613 1.00 96.06 92 CYS A O 1
ATOM 712 N N . SER A 1 93 ? 2.036 2.821 8.664 1.00 96.00 93 SER A N 1
ATOM 713 C CA . SER A 1 93 ? 3.026 1.773 8.376 1.00 96.00 93 SER A CA 1
ATOM 714 C C . SER A 1 93 ? 3.515 1.061 9.646 1.00 96.00 93 SER A C 1
ATOM 716 O O . SER A 1 93 ? 3.656 -0.163 9.663 1.00 96.00 93 SER A O 1
ATOM 718 N N . SER A 1 94 ? 3.693 1.810 10.737 1.00 95.56 94 SER A N 1
ATOM 719 C CA . SER A 1 94 ? 4.107 1.272 12.035 1.00 95.56 94 SER A CA 1
ATOM 720 C C . SER A 1 94 ? 3.008 0.419 12.675 1.00 95.56 94 SER A C 1
ATOM 722 O O . SER A 1 94 ? 3.291 -0.591 13.320 1.00 95.56 94 SER A O 1
ATOM 724 N N . GLU A 1 95 ? 1.746 0.806 12.496 1.00 94.19 95 GLU A N 1
ATOM 725 C CA . GLU A 1 95 ? 0.584 0.044 12.962 1.00 94.19 95 GLU A CA 1
ATOM 726 C C . GLU A 1 95 ? 0.379 -1.252 12.167 1.00 94.19 95 GLU A C 1
ATOM 728 O O . GLU A 1 95 ? 0.105 -2.299 12.756 1.00 94.19 95 GLU A O 1
ATOM 733 N N . TRP A 1 96 ? 0.580 -1.225 10.847 1.00 96.38 96 TRP A N 1
ATOM 734 C CA . TRP A 1 96 ? 0.541 -2.438 10.029 1.00 96.38 96 TRP A CA 1
ATOM 735 C C . TRP A 1 96 ? 1.637 -3.429 10.408 1.00 96.38 96 TRP A C 1
ATOM 737 O O . TRP A 1 96 ? 1.372 -4.626 10.513 1.00 96.38 96 TRP A O 1
ATOM 747 N N . LEU A 1 97 ? 2.858 -2.946 10.657 1.00 96.00 97 LEU A N 1
ATOM 748 C CA . LEU A 1 97 ? 3.947 -3.796 11.142 1.00 96.00 97 LEU A CA 1
ATOM 749 C C . LEU A 1 97 ? 3.600 -4.430 12.492 1.00 96.00 97 LEU A C 1
ATOM 751 O O . LEU A 1 97 ? 3.798 -5.631 12.653 1.00 96.00 97 LEU A O 1
ATOM 755 N N . ARG A 1 98 ? 2.997 -3.671 13.415 1.00 93.19 98 ARG A N 1
ATOM 756 C CA . ARG A 1 98 ? 2.494 -4.215 14.686 1.00 93.19 98 ARG A CA 1
ATOM 757 C C . ARG A 1 98 ? 1.443 -5.304 14.487 1.00 93.19 98 ARG A C 1
ATOM 759 O O . ARG A 1 98 ? 1.472 -6.300 15.205 1.00 93.19 98 ARG A O 1
ATOM 766 N N . LEU A 1 99 ? 0.535 -5.163 13.521 1.00 93.00 99 LEU A N 1
ATOM 767 C CA . LEU A 1 99 ? -0.410 -6.237 13.190 1.00 93.00 99 LEU A CA 1
ATOM 768 C C . LEU A 1 99 ? 0.319 -7.486 12.667 1.00 93.00 99 LEU A C 1
ATOM 770 O O . LEU A 1 99 ? 0.002 -8.592 13.101 1.00 93.00 99 LEU A O 1
ATOM 774 N N . LEU A 1 100 ? 1.351 -7.318 11.833 1.00 94.56 100 LEU A N 1
ATOM 775 C CA . LEU A 1 100 ? 2.162 -8.434 11.328 1.00 94.56 100 LEU A CA 1
ATOM 776 C C . LEU A 1 100 ? 3.032 -9.124 12.383 1.00 94.56 100 LEU A C 1
ATOM 778 O O . LEU A 1 100 ? 3.359 -10.298 12.221 1.00 94.56 100 LEU A O 1
ATOM 782 N N . GLU A 1 101 ? 3.422 -8.426 13.450 1.00 94.00 101 GLU A N 1
ATOM 783 C CA . GLU A 1 101 ? 4.122 -9.044 14.584 1.00 94.00 101 GLU A CA 1
ATOM 784 C C . GLU A 1 101 ? 3.238 -10.063 15.316 1.00 94.00 101 GLU A C 1
ATOM 786 O O . GLU A 1 101 ? 3.747 -11.058 15.834 1.00 94.00 101 GLU A O 1
ATOM 791 N N . HIS A 1 102 ? 1.922 -9.835 15.339 1.00 91.38 102 HIS A N 1
ATOM 792 C CA . HIS A 1 102 ? 0.951 -10.731 15.968 1.00 91.38 102 HIS A CA 1
ATOM 793 C C . HIS A 1 102 ? 0.462 -11.819 15.005 1.00 91.38 102 HIS A C 1
ATOM 795 O O . HIS A 1 102 ? 0.320 -12.974 15.408 1.00 91.38 102 HIS A O 1
ATOM 801 N N . ASP A 1 103 ? 0.226 -11.458 13.742 1.00 93.50 103 ASP A N 1
ATOM 802 C CA . ASP A 1 103 ? -0.185 -12.365 12.672 1.00 93.50 103 ASP A CA 1
ATOM 803 C C . ASP A 1 103 ? 0.599 -12.072 11.384 1.00 93.50 103 ASP A C 1
ATOM 805 O O . ASP A 1 103 ? 0.279 -11.166 10.612 1.00 93.50 103 ASP A O 1
ATOM 809 N N . SER A 1 104 ? 1.627 -12.883 11.123 1.00 95.06 104 SER A N 1
ATOM 810 C CA . SER A 1 104 ? 2.542 -12.695 9.992 1.00 95.06 104 SER A CA 1
ATOM 811 C C . SER A 1 104 ? 1.899 -12.854 8.609 1.00 95.06 104 SER A C 1
ATOM 813 O O . SER A 1 104 ? 2.517 -12.469 7.606 1.00 95.06 104 SER A O 1
ATOM 815 N N . GLU A 1 105 ? 0.703 -13.449 8.549 1.00 95.62 105 GLU A N 1
ATOM 816 C CA . GLU A 1 105 ? -0.070 -13.695 7.328 1.00 95.62 105 GLU A CA 1
ATOM 817 C C . GLU A 1 105 ? -1.354 -12.848 7.266 1.00 95.62 105 GLU A C 1
ATOM 819 O O . GLU A 1 105 ? -2.208 -13.086 6.408 1.00 95.62 105 GLU A O 1
ATOM 824 N N . HIS A 1 106 ? -1.475 -11.817 8.113 1.00 96.25 106 HIS A N 1
ATOM 825 C CA . HIS A 1 106 ? -2.616 -10.907 8.092 1.00 96.25 106 HIS A CA 1
ATOM 826 C C . HIS A 1 106 ? -2.714 -10.188 6.739 1.00 96.25 106 HIS A C 1
ATOM 828 O O . HIS A 1 106 ? -1.912 -9.307 6.411 1.00 96.25 106 HIS A O 1
ATOM 834 N N . VAL A 1 107 ? -3.739 -10.541 5.958 1.00 97.12 107 VAL A N 1
ATOM 835 C CA . VAL A 1 107 ? -3.898 -10.115 4.559 1.00 97.12 107 VAL A CA 1
ATOM 836 C C . VAL A 1 107 ? -3.946 -8.593 4.432 1.00 97.12 107 VAL A C 1
ATOM 838 O O . VAL A 1 107 ? -3.173 -8.030 3.656 1.00 97.12 107 VAL A O 1
ATOM 841 N N . ASP A 1 108 ? -4.787 -7.921 5.224 1.00 96.25 108 ASP A N 1
ATOM 842 C CA . ASP A 1 108 ? -4.928 -6.462 5.144 1.00 96.25 108 ASP A CA 1
ATOM 843 C C . ASP A 1 108 ? -3.657 -5.716 5.548 1.00 96.25 108 ASP A C 1
ATOM 845 O O . ASP A 1 108 ? -3.301 -4.737 4.904 1.00 96.25 108 ASP A O 1
ATOM 849 N N . ALA A 1 109 ? -2.916 -6.199 6.550 1.00 97.12 109 ALA A N 1
ATOM 850 C CA . ALA A 1 109 ? -1.666 -5.570 6.964 1.00 97.12 109 ALA A CA 1
ATOM 851 C C . ALA A 1 109 ? -0.564 -5.716 5.902 1.00 97.12 109 ALA A C 1
ATOM 853 O O . ALA A 1 109 ? 0.160 -4.758 5.621 1.00 97.12 109 ALA A O 1
ATOM 854 N N . LEU A 1 110 ? -0.465 -6.888 5.259 1.00 98.25 110 LEU A N 1
ATOM 855 C CA . LEU A 1 110 ? 0.433 -7.088 4.116 1.00 98.25 110 LEU A CA 1
ATOM 856 C C . LEU A 1 110 ? 0.054 -6.166 2.952 1.00 98.25 110 LEU A C 1
ATOM 858 O O . LEU A 1 110 ? 0.927 -5.529 2.364 1.00 98.25 110 LEU A O 1
ATOM 862 N N . TYR A 1 111 ? -1.238 -6.074 2.632 1.00 97.94 111 TYR A N 1
ATOM 863 C CA . TYR A 1 111 ? -1.734 -5.225 1.553 1.00 97.94 111 TYR A CA 1
ATOM 864 C C . TYR A 1 111 ? -1.535 -3.730 1.849 1.00 97.94 111 TYR A C 1
ATOM 866 O O . TYR A 1 111 ? -1.031 -3.001 0.995 1.00 97.94 111 TYR A O 1
ATOM 874 N N . GLY A 1 112 ? -1.834 -3.282 3.070 1.00 97.12 112 GLY A N 1
ATOM 875 C CA . GLY A 1 112 ? -1.631 -1.909 3.534 1.00 97.12 112 GLY A CA 1
ATOM 876 C C . GLY A 1 112 ? -0.167 -1.477 3.452 1.00 97.12 112 GLY A C 1
ATOM 877 O O . GLY A 1 112 ? 0.135 -0.412 2.908 1.00 97.12 112 GLY A O 1
ATOM 878 N N . LEU A 1 113 ? 0.774 -2.331 3.875 1.00 97.94 113 LEU A N 1
ATOM 879 C CA . LEU A 1 113 ? 2.209 -2.066 3.709 1.00 97.94 113 LEU A CA 1
ATOM 880 C C . LEU A 1 113 ? 2.634 -2.028 2.243 1.00 97.94 113 LEU A C 1
ATOM 882 O O . LEU A 1 113 ? 3.420 -1.160 1.859 1.00 97.94 113 LEU A O 1
ATOM 886 N N . ALA A 1 114 ? 2.110 -2.931 1.415 1.00 97.94 114 ALA A N 1
ATOM 887 C CA . ALA A 1 114 ? 2.397 -2.929 -0.014 1.00 97.94 114 ALA A CA 1
ATOM 888 C C . ALA A 1 114 ? 1.960 -1.612 -0.674 1.00 97.94 114 ALA A C 1
ATOM 890 O O . ALA A 1 114 ? 2.737 -0.995 -1.408 1.00 97.94 114 ALA A O 1
ATOM 891 N N . LEU A 1 115 ? 0.749 -1.142 -0.353 1.00 96.94 115 LEU A N 1
ATOM 892 C CA . LEU A 1 115 ? 0.249 0.152 -0.800 1.00 96.94 115 LEU A CA 1
ATOM 893 C C . LEU A 1 115 ? 1.131 1.290 -0.285 1.00 96.94 115 LEU A C 1
ATOM 895 O O . LEU A 1 115 ? 1.544 2.122 -1.082 1.00 96.94 115 LEU A O 1
ATOM 899 N N . TYR A 1 116 ? 1.477 1.313 1.003 1.00 96.56 116 TYR A N 1
ATOM 900 C CA . TYR A 1 116 ? 2.318 2.364 1.586 1.00 96.56 116 TYR A CA 1
ATOM 901 C C . TYR A 1 116 ? 3.619 2.554 0.789 1.00 96.56 116 TYR A C 1
ATOM 903 O O . TYR A 1 116 ? 3.937 3.666 0.360 1.00 96.56 116 TYR A O 1
ATOM 911 N N . TRP A 1 117 ? 4.326 1.458 0.503 1.00 97.62 117 TRP A N 1
ATOM 912 C CA . TRP A 1 117 ? 5.557 1.488 -0.287 1.00 97.62 117 TRP A CA 1
ATOM 913 C C . TRP A 1 117 ? 5.325 1.905 -1.745 1.00 97.62 117 TRP A C 1
ATOM 915 O O . TRP A 1 117 ? 6.102 2.693 -2.293 1.00 97.62 117 TRP A O 1
ATOM 925 N N . LEU A 1 118 ? 4.235 1.435 -2.363 1.00 96.75 118 LEU A N 1
ATOM 926 C CA . LEU A 1 118 ? 3.851 1.843 -3.714 1.00 96.75 118 LEU A CA 1
ATOM 927 C C . LEU A 1 118 ? 3.587 3.352 -3.782 1.00 96.75 118 LEU A C 1
ATOM 929 O O . LEU A 1 118 ? 4.134 4.021 -4.655 1.00 96.75 118 LEU A O 1
ATOM 933 N N . TYR A 1 119 ? 2.804 3.910 -2.861 1.00 94.25 119 TYR A N 1
ATOM 934 C CA . TYR A 1 119 ? 2.478 5.336 -2.852 1.00 94.25 119 TYR A CA 1
ATOM 935 C C . TYR A 1 119 ? 3.681 6.213 -2.517 1.00 94.25 119 TYR A C 1
ATOM 937 O O . TYR A 1 119 ? 3.868 7.249 -3.155 1.00 94.25 119 TYR A O 1
ATOM 945 N N . ARG A 1 120 ? 4.557 5.767 -1.610 1.00 93.25 120 ARG A N 1
ATOM 946 C CA . ARG A 1 120 ? 5.827 6.448 -1.318 1.00 93.25 120 ARG A CA 1
ATOM 947 C C . ARG A 1 120 ? 6.695 6.609 -2.573 1.00 93.25 120 ARG A C 1
ATOM 949 O O . ARG A 1 120 ? 7.346 7.638 -2.738 1.00 93.25 120 ARG A O 1
ATOM 956 N N . SER A 1 121 ? 6.645 5.640 -3.491 1.00 94.31 121 SER A N 1
ATOM 957 C CA . SER A 1 121 ? 7.380 5.697 -4.761 1.00 94.31 121 SER A CA 1
ATOM 958 C C . SER A 1 121 ? 6.787 6.659 -5.806 1.00 94.31 121 SER A C 1
ATOM 960 O O . SER A 1 121 ? 7.480 7.035 -6.748 1.00 94.31 121 SER A O 1
ATOM 962 N N . GLN A 1 122 ? 5.534 7.104 -5.663 1.00 92.56 122 GLN A N 1
ATOM 963 C CA . GLN A 1 122 ? 4.842 7.862 -6.719 1.00 92.56 122 GLN A CA 1
ATOM 964 C C . GLN A 1 122 ? 5.481 9.227 -6.982 1.00 92.56 122 GLN A C 1
ATOM 966 O O . GLN A 1 122 ? 5.596 9.639 -8.135 1.00 92.56 122 GLN A O 1
ATOM 971 N N . SER A 1 123 ? 5.958 9.908 -5.935 1.00 90.56 123 SER A N 1
ATOM 972 C CA . SER A 1 123 ? 6.605 11.217 -6.089 1.00 90.56 123 SER A CA 1
ATOM 973 C C . SER A 1 123 ? 7.889 11.135 -6.923 1.00 90.56 123 SER A C 1
ATOM 975 O O . SER A 1 123 ? 8.099 11.964 -7.806 1.00 90.56 123 SER A O 1
ATOM 977 N N . VAL A 1 124 ? 8.727 10.119 -6.691 1.00 92.38 124 VAL A N 1
ATOM 978 C CA . VAL A 1 124 ? 9.963 9.911 -7.456 1.00 92.38 124 VAL A CA 1
ATOM 979 C C . VAL A 1 124 ? 9.680 9.375 -8.855 1.00 92.38 124 VAL A C 1
ATOM 981 O O . VAL A 1 124 ? 10.302 9.828 -9.811 1.00 92.38 124 VAL A O 1
ATOM 984 N N . LEU A 1 125 ? 8.685 8.498 -9.014 1.00 92.81 125 LEU A N 1
ATOM 985 C CA . LEU A 1 125 ? 8.242 8.049 -10.333 1.00 92.81 125 LEU A CA 1
ATOM 986 C C . LEU A 1 125 ? 7.763 9.222 -11.189 1.00 92.81 125 LEU A C 1
ATOM 988 O O . LEU A 1 125 ? 8.115 9.301 -12.362 1.00 92.81 125 LEU A O 1
ATOM 992 N N . HIS A 1 126 ? 7.015 10.161 -10.605 1.00 90.94 126 HIS A N 1
ATOM 993 C CA . HIS A 1 126 ? 6.584 11.365 -11.306 1.00 90.94 126 HIS A CA 1
ATOM 994 C C . HIS A 1 126 ? 7.774 12.198 -11.795 1.00 90.94 126 HIS A C 1
ATOM 996 O O . HIS A 1 126 ? 7.808 12.552 -12.971 1.00 90.94 126 HIS A O 1
ATOM 1002 N N . ARG A 1 127 ? 8.783 12.425 -10.938 1.00 90.69 127 ARG A N 1
ATOM 1003 C CA . ARG A 1 127 ? 10.021 13.130 -11.320 1.00 90.69 127 ARG A CA 1
ATOM 1004 C C . ARG A 1 127 ? 10.750 12.432 -12.468 1.00 90.69 127 ARG A C 1
ATOM 1006 O O . ARG A 1 127 ? 11.114 13.093 -13.435 1.00 90.69 127 ARG A O 1
ATOM 1013 N N . ILE A 1 128 ? 10.883 11.104 -12.411 1.00 89.75 128 ILE A N 1
ATOM 1014 C CA . ILE A 1 128 ? 11.478 10.309 -13.497 1.00 89.75 128 ILE A CA 1
ATOM 1015 C C . ILE A 1 128 ? 10.699 10.522 -14.803 1.00 89.75 128 ILE A C 1
ATOM 1017 O O . ILE A 1 128 ? 11.293 10.829 -15.834 1.00 89.75 128 ILE A O 1
ATOM 1021 N N . TYR A 1 129 ? 9.365 10.420 -14.775 1.00 88.19 129 TYR A N 1
ATOM 1022 C CA . TYR A 1 129 ? 8.545 10.630 -15.972 1.00 88.19 129 TYR A CA 1
ATOM 1023 C C . TYR A 1 129 ? 8.649 12.060 -16.523 1.00 88.19 129 TYR A C 1
ATOM 1025 O O . TYR A 1 129 ? 8.651 12.244 -17.741 1.00 88.19 129 TYR A O 1
ATOM 1033 N N . GLU A 1 130 ? 8.722 13.079 -15.666 1.00 86.38 130 GLU A N 1
ATOM 1034 C CA . GLU A 1 130 ? 8.911 14.468 -16.095 1.00 86.38 130 GLU A CA 1
ATOM 1035 C C . GLU A 1 130 ? 10.287 14.688 -16.732 1.00 86.38 130 GLU A C 1
ATOM 1037 O O . GLU A 1 130 ? 10.362 15.242 -17.833 1.00 86.38 130 GLU A O 1
ATOM 1042 N N . SER A 1 131 ? 11.352 14.195 -16.097 1.00 83.94 131 SER A N 1
ATOM 1043 C CA . SER A 1 131 ? 12.720 14.232 -16.624 1.00 83.94 131 SER A CA 1
ATOM 1044 C C . SER A 1 131 ? 12.804 13.566 -17.998 1.00 83.94 131 SER A C 1
ATOM 1046 O O . SER A 1 131 ? 13.308 14.165 -18.951 1.00 83.94 131 SER A O 1
ATOM 1048 N N . ASP A 1 132 ? 12.212 12.381 -18.144 1.00 79.88 132 ASP A N 1
ATOM 1049 C CA . ASP A 1 132 ? 12.182 11.639 -19.402 1.00 79.88 132 ASP A CA 1
ATOM 1050 C C . ASP A 1 132 ? 11.463 12.425 -20.505 1.00 79.88 132 ASP A C 1
ATOM 1052 O O . ASP A 1 132 ? 11.984 12.575 -21.614 1.00 79.88 132 ASP A O 1
ATOM 1056 N N . ARG A 1 133 ? 10.293 13.003 -20.204 1.00 76.50 133 ARG A N 1
ATOM 1057 C CA . ARG A 1 133 ? 9.537 13.827 -21.165 1.00 76.50 133 ARG A CA 1
ATOM 1058 C C . ARG A 1 133 ? 10.335 15.035 -21.656 1.00 76.50 133 ARG A C 1
ATOM 1060 O O . ARG A 1 133 ? 10.235 15.393 -22.835 1.00 76.50 133 ARG A O 1
ATOM 1067 N N . LEU A 1 134 ? 11.116 15.663 -20.781 1.00 70.81 134 LEU A N 1
ATOM 1068 C CA . LEU A 1 134 ? 11.950 16.810 -21.137 1.00 70.81 134 LEU A CA 1
ATOM 1069 C C . LEU A 1 134 ? 13.142 16.390 -22.012 1.00 70.81 134 LEU A C 1
ATOM 1071 O O . LEU A 1 134 ? 13.403 17.047 -23.022 1.00 70.81 134 LEU A O 1
ATOM 1075 N N . SER A 1 135 ? 13.790 15.258 -21.717 1.00 63.81 135 SER A N 1
ATOM 1076 C CA . SER A 1 135 ? 14.904 14.724 -22.516 1.00 63.81 135 SER A CA 1
ATOM 1077 C C . SER A 1 135 ? 14.504 14.366 -23.954 1.00 63.81 135 SER A C 1
ATOM 1079 O O . SER A 1 135 ? 15.248 14.667 -24.889 1.00 63.81 135 SER A O 1
ATOM 1081 N N . PHE A 1 136 ? 13.311 13.798 -24.167 1.00 54.84 136 PHE A N 1
ATOM 1082 C CA . PHE A 1 136 ? 12.799 13.515 -25.518 1.00 54.84 136 PHE A CA 1
ATOM 1083 C C . PHE A 1 136 ? 12.382 14.778 -26.288 1.00 54.84 136 PHE A C 1
ATOM 1085 O O . PHE A 1 136 ? 12.404 14.796 -27.517 1.00 54.84 136 PHE A O 1
ATOM 1092 N N . SER A 1 137 ? 12.024 15.857 -25.590 1.00 53.03 137 SER A N 1
ATOM 1093 C CA . SER A 1 137 ? 11.619 17.111 -26.237 1.00 53.03 137 SER A CA 1
ATOM 1094 C C . SER A 1 137 ? 12.824 17.891 -26.781 1.00 53.03 137 SER A C 1
ATOM 1096 O O . SER A 1 137 ? 12.730 18.522 -27.838 1.00 53.03 137 SER A O 1
ATOM 1098 N N . SER A 1 138 ? 13.985 17.794 -26.126 1.00 49.31 138 SER A N 1
ATOM 1099 C CA . SER A 1 138 ? 15.221 18.467 -26.551 1.00 49.31 138 SER A CA 1
ATOM 1100 C C . SER A 1 138 ? 15.867 17.873 -27.810 1.00 49.31 138 SER A C 1
ATOM 1102 O O . SER A 1 138 ? 16.614 18.578 -28.484 1.00 49.31 138 SER A O 1
ATOM 1104 N N . SER A 1 139 ? 15.554 16.628 -28.185 1.00 49.56 139 SER A N 1
ATOM 1105 C CA . SER A 1 139 ? 16.030 16.019 -29.440 1.00 49.56 139 SER A CA 1
ATOM 1106 C C . SER A 1 139 ? 15.147 16.338 -30.657 1.00 49.56 139 SER A C 1
ATOM 1108 O O . SER A 1 139 ? 15.568 16.112 -31.789 1.00 49.56 139 SER A O 1
ATOM 1110 N N . SER A 1 140 ? 13.960 16.927 -30.450 1.00 43.09 140 SER A N 1
ATOM 1111 C CA . SER A 1 140 ? 13.031 17.329 -31.525 1.00 43.09 140 SER A CA 1
ATOM 1112 C C . SER A 1 140 ? 13.162 18.795 -31.970 1.00 43.09 140 SER A C 1
ATOM 1114 O O . SER A 1 140 ? 12.444 19.246 -32.857 1.00 43.09 140 SER A O 1
ATOM 1116 N N . SER A 1 141 ? 14.108 19.550 -31.399 1.00 40.47 141 SER A N 1
ATOM 1117 C CA . SER A 1 141 ? 14.389 20.943 -31.784 1.00 40.47 141 SER A CA 1
ATOM 1118 C C . SER A 1 141 ? 15.460 21.029 -32.880 1.00 40.47 141 SER A C 1
ATOM 1120 O O . SER A 1 141 ? 16.455 21.737 -32.751 1.00 40.47 141 SER A O 1
ATOM 1122 N N . LEU A 1 142 ? 15.261 20.293 -33.972 1.00 47.84 142 LEU A N 1
ATOM 1123 C CA . LEU A 1 142 ? 15.974 20.476 -35.234 1.00 47.84 142 LEU A CA 1
ATOM 1124 C C . LEU A 1 142 ? 14.928 20.861 -36.278 1.00 47.84 142 LEU A C 1
ATOM 1126 O O . LEU A 1 142 ? 14.198 20.003 -36.748 1.00 47.84 142 LEU A O 1
ATOM 1130 N N . GLU A 1 143 ? 14.833 22.164 -36.561 1.00 41.31 143 GLU A N 1
ATOM 1131 C CA . GLU A 1 143 ? 14.697 22.758 -37.903 1.00 41.31 143 GLU A CA 1
ATOM 1132 C C . GLU A 1 143 ? 14.085 24.169 -37.841 1.00 41.31 143 GLU A C 1
ATOM 1134 O O . GLU A 1 143 ? 12.879 24.381 -37.752 1.00 41.31 143 GLU A O 1
ATOM 1139 N N . THR A 1 144 ? 14.942 25.178 -37.976 1.00 35.53 144 THR A N 1
ATOM 1140 C CA . THR A 1 144 ? 14.686 26.300 -38.894 1.00 35.53 144 THR A CA 1
ATOM 1141 C C . THR A 1 144 ? 16.034 26.886 -39.300 1.00 35.53 144 THR A C 1
ATOM 1143 O O . THR A 1 144 ? 16.614 27.756 -38.655 1.00 35.53 144 THR A O 1
ATOM 1146 N N . HIS A 1 145 ? 16.582 26.329 -40.378 1.00 37.88 145 HIS A N 1
ATOM 1147 C CA . HIS A 1 145 ? 17.769 26.830 -41.055 1.00 37.88 145 HIS A CA 1
ATOM 1148 C C . HIS A 1 145 ? 17.509 28.201 -41.697 1.00 37.88 145 HIS A C 1
ATOM 1150 O O . HIS A 1 145 ? 16.569 28.346 -42.473 1.00 37.88 145 HIS A O 1
ATOM 1156 N N . THR A 1 146 ? 18.440 29.147 -41.534 1.00 39.50 146 THR A N 1
ATOM 1157 C CA . THR A 1 146 ? 18.842 30.027 -42.644 1.00 39.50 146 THR A CA 1
ATOM 1158 C C . THR A 1 146 ? 20.371 30.011 -42.802 1.00 39.50 146 THR A C 1
ATOM 1160 O O . THR A 1 146 ? 21.119 30.555 -42.004 1.00 39.50 146 THR A O 1
ATOM 1163 N N . HIS A 1 147 ? 20.793 29.305 -43.857 1.00 41.78 147 HIS A N 1
ATOM 1164 C CA . HIS A 1 147 ? 22.029 29.401 -44.651 1.00 41.78 147 HIS A CA 1
ATOM 1165 C C . HIS A 1 147 ? 23.427 29.372 -43.997 1.00 41.78 147 HIS A C 1
ATOM 1167 O O . HIS A 1 147 ? 23.892 30.352 -43.428 1.00 41.78 147 HIS A O 1
ATOM 1173 N N . GLY A 1 148 ? 24.206 28.328 -44.335 1.00 31.69 148 GLY A N 1
ATOM 1174 C CA . GLY A 1 148 ? 25.674 28.434 -44.352 1.00 31.69 148 GLY A CA 1
ATOM 1175 C C . GLY A 1 148 ? 26.482 27.129 -44.335 1.00 31.69 148 GLY A C 1
ATOM 1176 O O . GLY A 1 148 ? 27.058 26.795 -43.317 1.00 31.69 148 GLY A O 1
ATOM 1177 N N . ARG A 1 149 ? 26.585 26.441 -45.484 1.00 39.78 149 ARG A N 1
ATOM 1178 C CA . ARG A 1 149 ? 27.730 25.609 -45.946 1.00 39.78 149 ARG A CA 1
ATOM 1179 C C . ARG A 1 149 ? 28.551 24.826 -44.888 1.00 39.78 149 ARG A C 1
ATOM 1181 O O . ARG A 1 149 ? 29.540 25.345 -44.383 1.00 39.78 149 ARG A O 1
ATOM 1188 N N . LYS A 1 150 ? 28.327 23.512 -44.789 1.00 36.69 150 LYS A N 1
ATOM 1189 C CA . LYS A 1 150 ? 29.231 22.429 -45.255 1.00 36.69 150 LYS A CA 1
ATOM 1190 C C . LYS A 1 150 ? 28.724 21.078 -44.745 1.00 36.69 150 LYS A C 1
ATOM 1192 O O . LYS A 1 150 ? 28.567 20.864 -43.554 1.00 36.69 150 LYS A O 1
ATOM 1197 N N . SER A 1 151 ? 28.516 20.189 -45.706 1.00 45.06 151 SER A N 1
ATOM 1198 C CA . SER A 1 151 ? 28.287 18.759 -45.552 1.00 45.06 151 SER A CA 1
ATOM 1199 C C . SER A 1 151 ? 29.410 18.081 -44.760 1.00 45.06 151 SER A C 1
ATOM 1201 O O . SER A 1 151 ? 30.561 18.114 -45.196 1.00 45.06 151 SER A O 1
ATOM 1203 N N . LEU A 1 152 ? 29.049 17.415 -43.666 1.00 40.12 152 LEU A N 1
ATOM 1204 C CA . LEU A 1 152 ? 29.528 16.076 -43.326 1.00 40.12 152 LEU A CA 1
ATOM 1205 C C . LEU A 1 152 ? 28.331 15.349 -42.700 1.00 40.12 152 LEU A C 1
ATOM 1207 O O . LEU A 1 152 ? 27.813 15.780 -41.673 1.00 40.12 152 LEU A O 1
ATOM 1211 N N . GLU A 1 153 ? 27.852 14.307 -43.373 1.00 42.12 153 GLU A N 1
ATOM 1212 C CA . GLU A 1 153 ? 26.847 13.381 -42.860 1.00 42.12 153 GLU A CA 1
ATOM 1213 C C . GLU A 1 153 ? 27.328 12.811 -41.520 1.00 42.12 153 GLU A C 1
ATOM 1215 O O . GLU A 1 153 ? 28.226 11.974 -41.478 1.00 42.12 153 GLU A O 1
ATOM 1220 N N . SER A 1 154 ? 26.730 13.262 -40.420 1.00 38.53 154 SER A N 1
ATOM 1221 C CA . SER A 1 154 ? 26.682 12.491 -39.181 1.00 38.53 154 SER A CA 1
ATOM 1222 C C . SER A 1 154 ? 25.274 11.938 -39.051 1.00 38.53 154 SER A C 1
ATOM 1224 O O . SER A 1 154 ? 24.475 12.339 -38.209 1.00 38.53 154 SER A O 1
ATOM 1226 N N . SER A 1 155 ? 24.949 11.022 -39.956 1.00 45.53 155 SER A N 1
ATOM 1227 C CA . SER A 1 155 ? 23.856 10.081 -39.763 1.00 45.53 155 SER A CA 1
ATOM 1228 C C . SER A 1 155 ? 24.321 9.087 -38.696 1.00 45.53 155 SER A C 1
ATOM 1230 O O . SER A 1 155 ? 24.653 7.943 -39.006 1.00 45.53 155 SER A O 1
ATOM 1232 N N . HIS A 1 156 ? 24.435 9.539 -37.442 1.00 45.41 156 HIS A N 1
ATOM 1233 C CA . HIS A 1 156 ? 24.598 8.648 -36.300 1.00 45.41 156 HIS A CA 1
ATOM 1234 C C . HIS A 1 156 ? 23.308 7.831 -36.195 1.00 45.41 156 HIS A C 1
ATOM 1236 O O . HIS A 1 156 ? 22.356 8.193 -35.513 1.00 45.41 156 HIS A O 1
ATOM 1242 N N . SER A 1 157 ? 23.283 6.700 -36.897 1.00 47.09 157 SER A N 1
ATOM 1243 C CA . SER A 1 157 ? 22.648 5.500 -36.374 1.00 47.09 157 SER A CA 1
ATOM 1244 C C . SER A 1 157 ? 23.268 5.289 -34.997 1.00 47.09 157 SER A C 1
ATOM 1246 O O . SER A 1 157 ? 24.359 4.722 -34.916 1.00 47.09 157 SER A O 1
ATOM 1248 N N . LEU A 1 158 ? 22.639 5.819 -33.944 1.00 54.59 158 LEU A N 1
ATOM 1249 C CA . LEU A 1 158 ? 22.974 5.476 -32.566 1.00 54.59 158 LEU A CA 1
ATOM 1250 C C . LEU A 1 158 ? 23.060 3.952 -32.528 1.00 54.59 158 LEU A C 1
ATOM 1252 O O . LEU A 1 158 ? 22.100 3.270 -32.904 1.00 54.59 158 LEU A O 1
ATOM 1256 N N . ARG A 1 159 ? 24.243 3.411 -32.225 1.00 62.56 159 ARG A N 1
ATOM 1257 C CA . ARG A 1 159 ? 24.358 1.963 -32.090 1.00 62.56 159 ARG A CA 1
ATOM 1258 C C . ARG A 1 159 ? 23.447 1.569 -30.937 1.00 62.56 159 ARG A C 1
ATOM 1260 O O . ARG A 1 159 ? 23.316 2.325 -29.979 1.00 62.56 159 ARG A O 1
ATOM 1267 N N . LEU A 1 160 ? 22.800 0.413 -31.047 1.00 63.25 160 LEU A N 1
ATOM 1268 C CA . LEU A 1 160 ? 21.954 -0.103 -29.970 1.00 63.25 160 LEU A CA 1
ATOM 1269 C C . LEU A 1 160 ? 22.735 -0.117 -28.642 1.00 63.25 160 LEU A C 1
ATOM 1271 O O . LEU A 1 160 ? 22.202 0.297 -27.623 1.00 63.25 160 LEU A O 1
ATOM 1275 N N . ASP A 1 161 ? 24.028 -0.442 -28.725 1.00 68.31 161 ASP A N 1
ATOM 1276 C CA . ASP A 1 161 ? 24.998 -0.388 -27.629 1.00 68.31 161 ASP A CA 1
ATOM 1277 C C . ASP A 1 161 ? 25.110 1.010 -26.981 1.00 68.31 161 ASP A C 1
ATOM 1279 O O . ASP A 1 161 ? 25.070 1.116 -25.762 1.00 68.31 161 ASP A O 1
ATOM 1283 N N . ASP A 1 162 ? 25.165 2.096 -27.767 1.00 70.31 162 ASP A N 1
ATOM 1284 C CA . ASP A 1 162 ? 25.269 3.466 -27.230 1.00 70.31 162 ASP A CA 1
ATOM 1285 C C . ASP A 1 162 ? 23.976 3.892 -26.501 1.00 70.31 162 ASP A C 1
ATOM 1287 O O . ASP A 1 162 ? 24.017 4.649 -25.532 1.00 70.31 162 ASP A O 1
ATOM 1291 N N . ILE A 1 163 ? 22.814 3.409 -26.964 1.00 71.25 163 ILE A N 1
ATOM 1292 C CA . ILE A 1 163 ? 21.509 3.658 -26.327 1.00 71.25 163 ILE A CA 1
ATOM 1293 C C . ILE A 1 163 ? 21.388 2.853 -25.030 1.00 71.25 163 ILE A C 1
ATOM 1295 O O . ILE A 1 163 ? 20.888 3.368 -24.031 1.00 71.25 163 ILE A O 1
ATOM 1299 N N . GLU A 1 164 ? 21.831 1.596 -25.040 1.00 70.19 164 GLU A N 1
ATOM 1300 C CA . GLU A 1 164 ? 21.838 0.738 -23.854 1.00 70.19 164 GLU A CA 1
ATOM 1301 C C . GLU A 1 164 ? 22.767 1.287 -22.765 1.00 70.19 164 GLU A C 1
ATOM 1303 O O . GLU A 1 164 ? 22.367 1.317 -21.600 1.00 70.19 164 GLU A O 1
ATOM 1308 N N . ASP A 1 165 ? 23.945 1.795 -23.137 1.00 74.38 165 ASP A N 1
ATOM 1309 C CA . ASP A 1 165 ? 24.898 2.409 -22.208 1.00 74.38 165 ASP A CA 1
ATOM 1310 C C . ASP A 1 165 ? 24.354 3.720 -21.604 1.00 74.38 165 ASP A C 1
ATOM 1312 O O . ASP A 1 165 ? 24.466 3.943 -20.395 1.00 74.38 165 ASP A O 1
ATOM 1316 N N . ASP A 1 166 ? 23.711 4.584 -22.401 1.00 76.31 166 ASP A N 1
ATOM 1317 C CA . ASP A 1 166 ? 23.053 5.800 -21.894 1.00 76.31 166 ASP A CA 1
ATOM 1318 C C . ASP A 1 166 ? 21.878 5.471 -20.954 1.00 76.31 166 ASP A C 1
ATOM 1320 O O . ASP A 1 166 ? 21.738 6.063 -19.880 1.00 76.31 166 ASP A O 1
ATOM 1324 N N . MET A 1 167 ? 21.070 4.461 -21.298 1.00 74.56 167 MET A N 1
ATOM 1325 C CA . MET A 1 167 ? 20.006 3.965 -20.422 1.00 74.56 167 MET A CA 1
ATOM 1326 C C . MET A 1 167 ? 20.562 3.382 -19.118 1.00 74.56 167 MET A C 1
ATOM 1328 O O . MET A 1 167 ? 20.018 3.669 -18.051 1.00 74.56 167 MET A O 1
ATOM 1332 N N . GLU A 1 168 ? 21.642 2.596 -19.161 1.00 80.25 168 GLU A N 1
ATOM 1333 C CA . GLU A 1 168 ? 22.279 2.058 -17.951 1.00 80.25 168 GLU A CA 1
ATOM 1334 C C . GLU A 1 168 ? 22.839 3.169 -17.056 1.00 80.25 168 GLU A C 1
ATOM 1336 O O . GLU A 1 168 ? 22.650 3.117 -15.837 1.00 80.25 168 GLU A O 1
ATOM 1341 N N . ASN A 1 169 ? 23.420 4.219 -17.640 1.00 80.12 169 ASN A N 1
ATOM 1342 C CA . ASN A 1 169 ? 23.861 5.390 -16.885 1.00 80.12 169 ASN A CA 1
ATOM 1343 C C . ASN A 1 169 ? 22.683 6.102 -16.206 1.00 80.12 169 ASN A C 1
ATOM 1345 O O . ASN A 1 169 ? 22.760 6.425 -15.019 1.00 80.12 169 ASN A O 1
ATOM 1349 N N . ARG A 1 170 ? 21.553 6.281 -16.898 1.00 79.56 170 ARG A N 1
ATOM 1350 C CA . ARG A 1 170 ? 20.347 6.902 -16.320 1.00 79.56 170 ARG A CA 1
ATOM 1351 C C . ARG A 1 170 ? 19.750 6.080 -15.181 1.00 79.56 170 ARG A C 1
ATOM 1353 O O . ARG A 1 170 ? 19.381 6.639 -14.153 1.00 79.56 170 ARG A O 1
ATOM 1360 N N . LEU A 1 171 ? 19.732 4.756 -15.311 1.00 84.38 171 LEU A N 1
ATOM 1361 C CA . LEU A 1 171 ? 19.264 3.839 -14.264 1.00 84.38 171 LEU A CA 1
ATOM 1362 C C . LEU A 1 171 ? 20.138 3.859 -12.999 1.00 84.38 171 LEU A C 1
ATOM 1364 O O . LEU A 1 171 ? 19.696 3.403 -11.940 1.00 84.38 171 LEU A O 1
ATOM 1368 N N . SER A 1 172 ? 21.371 4.359 -13.097 1.00 83.50 172 SER A N 1
ATOM 1369 C CA . SER A 1 172 ? 22.257 4.575 -11.948 1.00 83.50 172 SER A CA 1
ATOM 1370 C C . SER A 1 172 ? 22.020 5.906 -11.223 1.00 83.50 172 SER A C 1
ATOM 1372 O O . SER A 1 172 ? 22.619 6.127 -10.175 1.00 83.50 172 SER A O 1
ATOM 1374 N N . SER A 1 173 ? 21.130 6.761 -11.742 1.00 87.62 173 SER A N 1
ATOM 1375 C CA . SER A 1 173 ? 20.722 8.009 -11.092 1.00 87.62 173 SER A CA 1
ATOM 1376 C C . SER A 1 173 ? 20.053 7.755 -9.740 1.00 87.62 173 SER A C 1
ATOM 1378 O O . SER A 1 173 ? 19.348 6.755 -9.552 1.00 87.62 173 SER A O 1
ATOM 1380 N N . ASP A 1 174 ? 20.218 8.711 -8.827 1.00 90.25 174 ASP A N 1
ATOM 1381 C CA . ASP A 1 174 ? 19.646 8.688 -7.481 1.00 90.25 174 ASP A CA 1
ATOM 1382 C C . ASP A 1 174 ? 18.124 8.476 -7.507 1.00 90.25 174 ASP A C 1
ATOM 1384 O O . ASP A 1 174 ? 17.604 7.691 -6.718 1.00 90.25 174 ASP A O 1
ATOM 1388 N N . GLU A 1 175 ? 17.413 9.079 -8.466 1.00 91.19 175 GLU A N 1
ATOM 1389 C CA . GLU A 1 175 ? 15.956 8.935 -8.605 1.00 91.19 175 GLU A CA 1
ATOM 1390 C C . GLU A 1 175 ? 15.547 7.488 -8.920 1.00 91.19 175 GLU A C 1
ATOM 1392 O O . GLU A 1 175 ? 14.621 6.939 -8.324 1.00 91.19 175 GLU A O 1
ATOM 1397 N N . PHE A 1 176 ? 16.270 6.821 -9.824 1.00 92.62 176 PHE A N 1
ATOM 1398 C CA . PHE A 1 176 ? 16.012 5.422 -10.172 1.00 92.62 176 PHE A CA 1
ATOM 1399 C C . PHE A 1 176 ? 16.391 4.465 -9.040 1.00 92.62 176 PHE A C 1
ATOM 1401 O O . PHE A 1 176 ? 15.808 3.384 -8.913 1.00 92.62 176 PHE A O 1
ATOM 1408 N N . ILE A 1 177 ? 17.381 4.824 -8.222 1.00 93.50 177 ILE A N 1
ATOM 1409 C CA . ILE A 1 177 ? 17.722 4.077 -7.010 1.00 93.50 177 ILE A CA 1
ATOM 1410 C C . ILE A 1 177 ? 16.604 4.244 -5.974 1.00 93.50 177 ILE A C 1
ATOM 1412 O O . ILE A 1 177 ? 16.083 3.238 -5.500 1.00 93.50 177 ILE A O 1
ATOM 1416 N N . GLU A 1 178 ? 16.182 5.474 -5.681 1.00 94.00 178 GLU A N 1
ATOM 1417 C CA . GLU A 1 178 ? 15.102 5.803 -4.737 1.00 94.00 178 GLU A CA 1
ATOM 1418 C C . GLU A 1 178 ? 13.760 5.156 -5.127 1.00 94.00 178 GLU A C 1
ATOM 1420 O O . GLU A 1 178 ? 13.038 4.617 -4.282 1.00 94.00 178 GLU A O 1
ATOM 1425 N N . ALA A 1 179 ? 13.430 5.142 -6.421 1.00 94.69 179 ALA A N 1
ATOM 1426 C CA . ALA A 1 179 ? 12.234 4.462 -6.902 1.00 94.69 179 ALA A CA 1
ATOM 1427 C C . ALA A 1 179 ? 12.308 2.955 -6.618 1.00 94.69 179 ALA A C 1
ATOM 1429 O O . ALA A 1 179 ? 11.368 2.378 -6.069 1.00 94.69 179 ALA A O 1
ATOM 1430 N N . ARG A 1 180 ? 13.444 2.309 -6.913 1.00 94.81 180 ARG A N 1
ATOM 1431 C CA . ARG A 1 180 ? 13.633 0.871 -6.660 1.00 94.81 180 ARG A CA 1
ATOM 1432 C C . ARG A 1 180 ? 13.632 0.520 -5.176 1.00 94.81 180 ARG A C 1
ATOM 1434 O O . ARG A 1 180 ? 13.058 -0.507 -4.819 1.00 94.81 180 ARG A O 1
ATOM 1441 N N . THR A 1 181 ? 14.235 1.342 -4.317 1.00 95.56 181 THR A N 1
ATOM 1442 C CA . THR A 1 181 ? 14.260 1.087 -2.865 1.00 95.56 181 THR A CA 1
ATOM 1443 C C . THR A 1 181 ? 12.863 1.111 -2.252 1.00 95.56 181 THR A C 1
ATOM 1445 O O . THR A 1 181 ? 12.630 0.404 -1.276 1.00 95.56 181 THR A O 1
ATOM 1448 N N . SER A 1 182 ? 11.927 1.853 -2.849 1.00 95.50 182 SER A N 1
ATOM 1449 C CA . SER A 1 182 ? 10.519 1.878 -2.434 1.00 95.50 182 SER A CA 1
ATOM 1450 C C . SER A 1 182 ? 9.671 0.809 -3.142 1.00 95.50 182 SER A C 1
ATOM 1452 O O . SER A 1 182 ? 8.830 0.168 -2.523 1.00 95.50 182 SER A O 1
ATOM 1454 N N . LEU A 1 183 ? 9.898 0.556 -4.434 1.00 97.56 183 LEU A N 1
ATOM 1455 C CA . LEU A 1 183 ? 9.097 -0.393 -5.223 1.00 97.56 183 LEU A CA 1
ATOM 1456 C C . LEU A 1 183 ? 9.390 -1.860 -4.906 1.00 97.56 183 LEU A C 1
ATOM 1458 O O . LEU A 1 183 ? 8.498 -2.702 -5.013 1.00 97.56 183 LEU A O 1
ATOM 1462 N N . GLN A 1 184 ? 10.625 -2.185 -4.529 1.00 97.19 184 GLN A N 1
ATOM 1463 C CA . GLN A 1 184 ? 10.989 -3.550 -4.171 1.00 97.19 184 GLN A CA 1
ATOM 1464 C C . GLN A 1 184 ? 10.192 -4.072 -2.960 1.00 97.19 184 GLN A C 1
ATOM 1466 O O . GLN A 1 184 ? 9.532 -5.104 -3.113 1.00 97.19 184 GLN A O 1
ATOM 1471 N N . PRO A 1 185 ? 10.149 -3.377 -1.803 1.00 97.81 185 PRO A N 1
ATOM 1472 C CA . PRO A 1 185 ? 9.309 -3.820 -0.695 1.00 97.81 185 PRO A CA 1
ATOM 1473 C C . PRO A 1 185 ? 7.819 -3.808 -1.058 1.00 97.81 185 PRO A C 1
ATOM 1475 O O . PRO A 1 185 ? 7.104 -4.712 -0.635 1.00 97.81 185 PRO A O 1
ATOM 1478 N N . ALA A 1 186 ? 7.345 -2.870 -1.892 1.00 98.12 186 ALA A N 1
ATOM 1479 C CA . ALA A 1 186 ? 5.960 -2.892 -2.374 1.00 98.12 186 ALA A CA 1
ATOM 1480 C C . ALA A 1 186 ? 5.623 -4.223 -3.069 1.00 98.12 186 ALA A C 1
ATOM 1482 O O . ALA A 1 186 ? 4.664 -4.897 -2.696 1.00 98.12 186 ALA A O 1
ATOM 1483 N N . ALA A 1 187 ? 6.444 -4.635 -4.041 1.00 98.00 187 ALA A N 1
ATOM 1484 C CA . ALA A 1 187 ? 6.257 -5.884 -4.777 1.00 98.00 187 ALA A CA 1
ATOM 1485 C C . ALA A 1 187 ? 6.308 -7.119 -3.858 1.00 98.00 187 ALA A C 1
ATOM 1487 O O . ALA A 1 187 ? 5.480 -8.020 -3.986 1.00 98.00 187 ALA A O 1
ATOM 1488 N N . GLU A 1 188 ? 7.241 -7.148 -2.905 1.00 98.00 188 GLU A N 1
ATOM 1489 C CA . GLU A 1 188 ? 7.388 -8.253 -1.951 1.00 98.00 188 GLU A CA 1
ATOM 1490 C C . GLU A 1 188 ? 6.179 -8.377 -1.010 1.00 98.00 188 GLU A C 1
ATOM 1492 O O . GLU A 1 188 ? 5.665 -9.482 -0.805 1.00 98.00 188 GLU A O 1
ATOM 1497 N N . TYR A 1 189 ? 5.677 -7.261 -0.470 1.00 98.50 189 TYR A N 1
ATOM 1498 C CA . TYR A 1 189 ? 4.475 -7.268 0.366 1.00 98.50 189 TYR A CA 1
ATOM 1499 C C . TYR A 1 189 ? 3.218 -7.634 -0.430 1.00 98.50 189 TYR A C 1
ATOM 1501 O O . TYR A 1 189 ? 2.400 -8.398 0.083 1.00 98.50 189 TYR A O 1
ATOM 1509 N N . PHE A 1 190 ? 3.081 -7.193 -1.687 1.00 98.56 190 PHE A N 1
ATOM 1510 C CA . PHE A 1 190 ? 1.977 -7.631 -2.549 1.00 98.56 190 PHE A CA 1
ATOM 1511 C C . PHE A 1 190 ? 2.005 -9.141 -2.800 1.00 98.56 190 PHE A C 1
ATOM 1513 O O . PHE A 1 190 ? 0.971 -9.796 -2.684 1.00 98.56 190 PHE A O 1
ATOM 1520 N N . ASP A 1 191 ? 3.168 -9.718 -3.110 1.00 98.25 191 ASP A N 1
ATOM 1521 C CA . ASP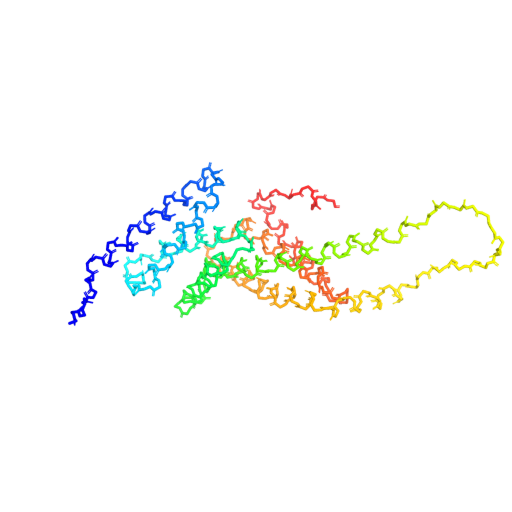 A 1 191 ? 3.290 -11.164 -3.326 1.00 98.25 191 ASP A CA 1
ATOM 1522 C C . ASP A 1 191 ? 2.910 -11.959 -2.067 1.00 98.25 191 ASP A C 1
ATOM 1524 O O . ASP A 1 191 ? 2.201 -12.970 -2.156 1.00 98.25 191 ASP A O 1
ATOM 1528 N N . ARG A 1 192 ? 3.319 -11.481 -0.884 1.00 98.31 192 ARG A N 1
ATOM 1529 C CA . ARG A 1 192 ? 2.907 -12.064 0.401 1.00 98.31 192 ARG A CA 1
ATOM 1530 C C . ARG A 1 192 ? 1.401 -11.928 0.624 1.00 98.31 192 ARG A C 1
ATOM 1532 O O . ARG A 1 192 ? 0.763 -12.927 0.949 1.00 98.31 192 ARG A O 1
ATOM 1539 N N . ALA A 1 193 ? 0.832 -10.741 0.403 1.00 98.19 193 ALA A N 1
ATOM 1540 C CA . ALA A 1 193 ? -0.600 -10.480 0.557 1.00 98.19 193 ALA A CA 1
ATOM 1541 C C . ALA A 1 193 ? -1.435 -11.397 -0.345 1.00 98.19 193 ALA A C 1
ATOM 1543 O O . ALA A 1 193 ? -2.351 -12.061 0.128 1.00 98.19 193 ALA A O 1
ATOM 1544 N N . ILE A 1 194 ? -1.070 -11.515 -1.626 1.00 98.25 194 ILE A N 1
ATOM 1545 C CA . ILE A 1 194 ? -1.756 -12.375 -2.601 1.00 98.25 194 ILE A CA 1
ATOM 1546 C C . ILE A 1 194 ? -1.649 -13.852 -2.211 1.00 98.25 194 ILE A C 1
ATOM 1548 O O . ILE A 1 194 ? -2.600 -14.612 -2.407 1.00 98.25 194 ILE A O 1
ATOM 1552 N N . THR A 1 195 ? -0.498 -14.275 -1.683 1.00 98.06 195 THR A N 1
ATOM 1553 C CA . THR A 1 195 ? -0.292 -15.659 -1.238 1.00 98.06 195 THR A CA 1
ATOM 1554 C C . THR A 1 195 ? -1.180 -15.982 -0.038 1.00 98.06 195 THR A C 1
ATOM 1556 O O . THR A 1 195 ? -1.923 -16.962 -0.093 1.00 98.06 195 THR A O 1
ATOM 1559 N N . ALA A 1 196 ? -1.166 -15.138 0.998 1.00 97.69 196 ALA A N 1
ATOM 1560 C CA . ALA A 1 196 ? -2.004 -15.297 2.186 1.00 97.69 196 ALA A CA 1
ATOM 1561 C C . ALA A 1 196 ? -3.503 -15.223 1.840 1.00 97.69 196 ALA A C 1
ATOM 1563 O O . ALA A 1 196 ? -4.275 -16.118 2.185 1.00 97.69 196 ALA A O 1
ATOM 1564 N N . ALA A 1 197 ? -3.907 -14.230 1.043 1.00 97.19 197 ALA A N 1
ATOM 1565 C CA . ALA A 1 197 ? -5.276 -14.094 0.551 1.00 97.19 197 ALA A CA 1
ATOM 1566 C C . ALA A 1 197 ? -5.710 -15.310 -0.280 1.00 97.19 197 ALA A C 1
ATOM 1568 O O . ALA A 1 197 ? -6.862 -15.731 -0.212 1.00 97.19 197 ALA A O 1
ATOM 1569 N N . GLY A 1 198 ? -4.795 -15.908 -1.049 1.00 96.88 198 GLY A N 1
ATOM 1570 C CA . GLY A 1 198 ? -5.053 -17.115 -1.830 1.00 96.88 198 GLY A CA 1
ATOM 1571 C C . GLY A 1 198 ? -5.403 -18.324 -0.965 1.00 96.88 198 GLY A C 1
ATOM 1572 O O . GLY A 1 198 ? -6.299 -19.082 -1.324 1.00 96.88 198 GLY A O 1
ATOM 1573 N N . GLN A 1 199 ? -4.755 -18.476 0.190 1.00 96.38 199 GLN A N 1
ATOM 1574 C CA . GLN A 1 199 ? -5.061 -19.548 1.144 1.00 96.38 199 GLN A CA 1
ATOM 1575 C C . GLN A 1 199 ? -6.432 -19.360 1.812 1.00 96.38 199 GLN A C 1
ATOM 1577 O O . GLN A 1 199 ? -7.071 -20.337 2.197 1.00 96.38 199 GLN A O 1
ATOM 1582 N N . GLN A 1 200 ? -6.898 -18.113 1.904 1.00 94.38 200 GLN A N 1
ATOM 1583 C CA . GLN A 1 200 ? -8.161 -17.734 2.541 1.00 94.38 200 GLN A CA 1
ATOM 1584 C C . GLN A 1 200 ? -9.306 -17.482 1.538 1.00 94.38 200 GLN A C 1
ATOM 1586 O O . GLN A 1 200 ? -10.423 -17.184 1.948 1.00 94.38 200 GLN A O 1
ATOM 1591 N N . ASN A 1 201 ? -9.059 -17.622 0.228 1.00 93.38 201 ASN A N 1
ATOM 1592 C CA . ASN A 1 201 ? -9.982 -17.248 -0.858 1.00 93.38 201 ASN A CA 1
ATOM 1593 C C . ASN A 1 201 ? -10.446 -15.774 -0.820 1.00 93.38 201 ASN A C 1
ATOM 1595 O O . ASN A 1 201 ? -11.577 -15.466 -1.188 1.00 93.38 201 ASN A O 1
ATOM 1599 N N . LEU A 1 202 ? -9.558 -14.864 -0.412 1.00 95.25 202 LEU A N 1
ATOM 1600 C CA . LEU A 1 202 ? -9.807 -13.418 -0.309 1.00 95.25 202 LEU A CA 1
ATOM 1601 C C . LEU A 1 202 ? -9.125 -12.597 -1.417 1.00 95.25 202 LEU A C 1
ATOM 1603 O O . LEU A 1 202 ? -9.065 -11.373 -1.341 1.00 95.25 202 LEU A O 1
ATOM 1607 N N . VAL A 1 203 ? -8.573 -13.248 -2.446 1.00 95.56 203 VAL A N 1
ATOM 1608 C CA . VAL A 1 203 ? -7.942 -12.533 -3.567 1.00 95.56 203 VAL A CA 1
ATOM 1609 C C . VAL A 1 203 ? -9.010 -11.786 -4.359 1.00 95.56 203 VAL A C 1
ATOM 1611 O O . VAL A 1 203 ? -9.946 -12.403 -4.863 1.00 95.56 203 VAL A O 1
ATOM 1614 N N . ASN A 1 204 ? -8.820 -10.480 -4.520 1.00 93.94 204 ASN A N 1
ATOM 1615 C CA . ASN A 1 204 ? -9.676 -9.623 -5.330 1.00 93.94 204 ASN A CA 1
ATOM 1616 C C . ASN A 1 204 ? -8.906 -9.008 -6.511 1.00 93.94 204 ASN A C 1
ATOM 1618 O O . ASN A 1 204 ? -7.684 -9.133 -6.640 1.00 93.94 204 ASN A O 1
ATOM 1622 N N . ASP A 1 205 ? -9.657 -8.393 -7.412 1.00 93.50 205 ASP A N 1
ATOM 1623 C CA . ASP A 1 205 ? -9.173 -7.770 -8.634 1.00 93.50 205 ASP A CA 1
ATOM 1624 C C . ASP A 1 205 ? -8.304 -6.532 -8.360 1.00 93.50 205 ASP A C 1
ATOM 1626 O O . ASP A 1 205 ? -7.238 -6.383 -8.966 1.00 93.50 205 ASP A O 1
ATOM 1630 N N . GLU A 1 206 ? -8.703 -5.691 -7.401 1.00 93.00 206 GLU A N 1
ATOM 1631 C CA . GLU A 1 206 ? -7.955 -4.496 -7.010 1.00 93.00 206 GLU A CA 1
ATOM 1632 C C . GLU A 1 206 ? -6.539 -4.850 -6.535 1.00 93.00 206 GLU A C 1
ATOM 1634 O O . GLU A 1 206 ? -5.561 -4.303 -7.051 1.00 93.00 206 GLU A O 1
ATOM 1639 N N . MET A 1 207 ? -6.409 -5.826 -5.633 1.00 95.56 207 MET A N 1
ATOM 1640 C CA . MET A 1 207 ? -5.129 -6.286 -5.096 1.00 95.56 207 MET A CA 1
ATOM 1641 C C . MET A 1 207 ? -4.182 -6.748 -6.205 1.00 95.56 207 MET A C 1
ATOM 1643 O O . MET A 1 207 ? -3.001 -6.394 -6.212 1.00 95.56 207 MET A O 1
ATOM 1647 N N . LEU A 1 208 ? -4.698 -7.510 -7.172 1.00 97.12 208 LEU A N 1
ATOM 1648 C CA . LEU A 1 208 ? -3.921 -7.969 -8.323 1.00 97.12 208 LEU A CA 1
ATOM 1649 C C . LEU A 1 208 ? -3.520 -6.807 -9.241 1.00 97.12 208 LEU A C 1
ATOM 1651 O O . LEU A 1 208 ? -2.393 -6.789 -9.739 1.00 97.12 208 LEU A O 1
ATOM 1655 N N . SER A 1 209 ? -4.410 -5.834 -9.446 1.00 95.81 209 SER A N 1
ATOM 1656 C CA . SER A 1 209 ? -4.130 -4.653 -10.267 1.00 95.81 209 SER A CA 1
ATOM 1657 C C . SER A 1 209 ? -3.047 -3.756 -9.651 1.00 95.81 209 SER A C 1
ATOM 1659 O O . SER A 1 209 ? -2.112 -3.364 -10.349 1.00 95.81 209 SER A O 1
ATOM 1661 N N . ARG A 1 210 ? -3.091 -3.516 -8.333 1.00 96.56 210 ARG A N 1
ATOM 1662 C CA . ARG A 1 210 ? -2.086 -2.732 -7.590 1.00 96.56 210 ARG A CA 1
ATOM 1663 C C . ARG A 1 210 ? -0.734 -3.429 -7.534 1.00 96.56 210 ARG A C 1
ATOM 1665 O O . ARG A 1 210 ? 0.301 -2.797 -7.731 1.00 96.56 210 ARG A O 1
ATOM 1672 N N . ALA A 1 211 ? -0.735 -4.748 -7.360 1.00 97.81 211 ALA A N 1
ATOM 1673 C CA . ALA A 1 211 ? 0.481 -5.539 -7.470 1.00 97.81 211 ALA A CA 1
ATOM 1674 C C . ALA A 1 211 ? 1.088 -5.437 -8.879 1.00 97.81 211 ALA A C 1
ATOM 1676 O O . ALA A 1 211 ? 2.295 -5.243 -9.026 1.00 97.81 211 ALA A O 1
ATOM 1677 N N . ALA A 1 212 ? 0.261 -5.516 -9.927 1.00 97.31 212 ALA A N 1
ATOM 1678 C CA . ALA A 1 212 ? 0.732 -5.338 -11.294 1.00 97.31 212 ALA A CA 1
ATOM 1679 C C . ALA A 1 212 ? 1.327 -3.942 -11.531 1.00 97.31 212 ALA A C 1
ATOM 1681 O O . ALA A 1 212 ? 2.379 -3.852 -12.161 1.00 97.31 212 ALA A O 1
ATOM 1682 N N . GLU A 1 213 ? 0.711 -2.883 -10.996 1.00 96.19 213 GLU A N 1
ATOM 1683 C CA . GLU A 1 213 ? 1.243 -1.513 -11.026 1.00 96.19 213 GLU A CA 1
ATOM 1684 C C . GLU A 1 213 ? 2.660 -1.455 -10.435 1.00 96.19 213 GLU A C 1
ATOM 1686 O O . GLU A 1 213 ? 3.584 -0.978 -11.095 1.00 96.19 213 GLU A O 1
ATOM 1691 N N . ALA A 1 214 ? 2.867 -2.029 -9.244 1.00 97.56 214 ALA A N 1
ATOM 1692 C CA . ALA A 1 214 ? 4.182 -2.081 -8.607 1.00 97.56 214 ALA A CA 1
ATOM 1693 C C . ALA A 1 214 ? 5.226 -2.806 -9.476 1.00 97.56 214 ALA A C 1
ATOM 1695 O O . ALA A 1 214 ? 6.345 -2.319 -9.641 1.00 97.56 214 ALA A O 1
ATOM 1696 N N . TYR A 1 215 ? 4.863 -3.941 -10.085 1.00 97.94 215 TYR A N 1
ATOM 1697 C CA . TYR A 1 215 ? 5.761 -4.685 -10.974 1.00 97.94 215 TYR A CA 1
ATOM 1698 C C . TYR A 1 215 ? 6.060 -3.962 -12.291 1.00 97.94 215 TYR A C 1
ATOM 1700 O O . TYR A 1 215 ? 7.186 -4.049 -12.781 1.00 97.94 215 TYR A O 1
ATOM 1708 N N . ILE A 1 216 ? 5.089 -3.254 -12.873 1.00 96.38 216 ILE A N 1
ATOM 1709 C CA . ILE A 1 216 ? 5.310 -2.430 -14.071 1.00 96.38 216 ILE A CA 1
ATOM 1710 C C . ILE A 1 216 ? 6.293 -1.312 -13.740 1.00 96.38 216 ILE A C 1
ATOM 1712 O O . ILE A 1 216 ? 7.297 -1.165 -14.436 1.00 96.38 216 ILE A O 1
ATOM 1716 N N . SER A 1 217 ? 6.050 -0.584 -12.650 1.00 95.94 217 SER A N 1
ATOM 1717 C CA . SER A 1 217 ? 6.928 0.491 -12.190 1.00 95.94 217 SER A CA 1
ATOM 1718 C C . SER A 1 217 ? 8.337 -0.025 -11.903 1.00 95.94 217 SER A C 1
ATOM 1720 O O . SER A 1 217 ? 9.307 0.555 -12.383 1.00 95.94 217 SER A O 1
ATOM 1722 N N . LEU A 1 218 ? 8.468 -1.173 -11.228 1.00 95.25 218 LEU A N 1
ATOM 1723 C CA . LEU A 1 218 ? 9.769 -1.786 -10.957 1.00 95.25 218 LEU A CA 1
ATOM 1724 C C . LEU A 1 218 ? 10.485 -2.216 -12.245 1.00 95.25 218 LEU A C 1
ATOM 1726 O O . LEU A 1 218 ? 11.707 -2.100 -12.339 1.00 95.25 218 LEU A O 1
ATOM 1730 N N . GLY A 1 219 ? 9.736 -2.689 -13.245 1.00 94.19 219 GLY A N 1
ATOM 1731 C CA . GLY A 1 219 ? 10.242 -2.965 -14.588 1.00 94.19 219 GLY A CA 1
ATOM 1732 C C . GLY A 1 219 ? 10.784 -1.712 -15.277 1.00 94.19 219 GLY A C 1
ATOM 1733 O O . GLY A 1 219 ? 11.903 -1.744 -15.787 1.00 94.19 219 GLY A O 1
ATOM 1734 N N . ASN A 1 220 ? 10.034 -0.609 -15.218 1.00 92.06 220 ASN A N 1
ATOM 1735 C CA . ASN A 1 220 ? 10.410 0.676 -15.815 1.00 92.06 220 ASN A CA 1
ATOM 1736 C C . ASN A 1 220 ? 11.659 1.279 -15.159 1.00 92.06 220 ASN A C 1
ATOM 1738 O O . ASN A 1 220 ? 12.442 1.947 -15.826 1.00 92.06 220 ASN A O 1
ATOM 1742 N N . THR A 1 221 ? 11.874 1.019 -13.869 1.00 92.75 221 THR A N 1
ATOM 1743 C CA . THR A 1 221 ? 13.032 1.533 -13.124 1.00 92.75 221 THR A CA 1
ATOM 1744 C C . THR A 1 221 ? 14.214 0.561 -13.072 1.00 92.75 221 THR A C 1
ATOM 1746 O O . THR A 1 221 ? 15.162 0.789 -12.322 1.00 92.75 221 THR A O 1
ATOM 1749 N N . SER A 1 222 ? 14.164 -0.555 -13.805 1.00 90.38 222 SER A N 1
ATOM 1750 C CA . SER A 1 222 ? 15.193 -1.602 -13.785 1.00 90.38 222 SER A CA 1
ATOM 1751 C C . SER A 1 222 ? 15.899 -1.751 -15.130 1.00 90.38 22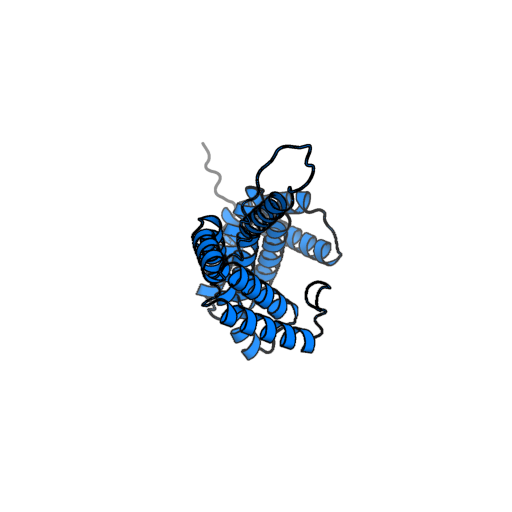2 SER A C 1
ATOM 1753 O O . SER A 1 222 ? 15.328 -1.479 -16.181 1.00 90.38 222 SER A O 1
ATOM 1755 N N . SER A 1 223 ? 17.130 -2.278 -15.098 1.00 87.25 223 SER A N 1
ATOM 1756 C CA . SER A 1 223 ? 17.897 -2.577 -16.316 1.00 87.25 223 SER A CA 1
ATOM 1757 C C . SER A 1 223 ? 17.112 -3.480 -17.279 1.00 87.25 223 SER A C 1
ATOM 1759 O O . SER A 1 223 ? 16.526 -4.476 -16.827 1.00 87.25 223 SER A O 1
ATOM 1761 N N . PRO A 1 224 ? 17.159 -3.206 -18.600 1.00 84.31 224 PRO A N 1
ATOM 1762 C CA . PRO A 1 224 ? 16.603 -4.078 -19.637 1.00 84.31 224 PRO A CA 1
ATOM 1763 C C . PRO A 1 224 ? 17.049 -5.539 -19.519 1.00 84.31 224 PRO A C 1
ATOM 1765 O O . PRO A 1 224 ? 16.313 -6.456 -19.876 1.00 84.31 224 PRO A O 1
ATOM 1768 N N . ARG A 1 225 ? 18.233 -5.776 -18.940 1.00 85.81 225 ARG A N 1
ATOM 1769 C CA . ARG A 1 225 ? 18.782 -7.121 -18.720 1.00 85.81 225 ARG A CA 1
ATOM 1770 C C . ARG A 1 225 ? 17.978 -7.942 -17.706 1.00 85.81 225 ARG A C 1
ATOM 1772 O O . ARG A 1 225 ? 18.030 -9.169 -17.737 1.00 85.81 225 ARG A O 1
ATOM 1779 N N . VAL A 1 226 ? 17.246 -7.291 -16.798 1.00 87.75 226 VAL A N 1
ATOM 1780 C CA . VAL A 1 226 ? 16.521 -7.953 -15.697 1.00 87.75 226 VAL A CA 1
ATOM 1781 C C . VAL A 1 226 ? 15.033 -7.610 -15.634 1.00 87.75 226 VAL A C 1
ATOM 1783 O O . VAL A 1 226 ? 14.282 -8.344 -14.991 1.00 87.75 226 VAL A O 1
ATOM 1786 N N . ASN A 1 227 ? 14.576 -6.542 -16.294 1.00 91.56 227 ASN A N 1
ATOM 1787 C CA . ASN A 1 227 ? 13.207 -6.038 -16.154 1.00 91.56 227 ASN A CA 1
ATOM 1788 C C . ASN A 1 227 ? 12.124 -6.980 -16.712 1.00 91.56 227 ASN A C 1
ATOM 1790 O O . ASN A 1 227 ? 10.988 -6.969 -16.236 1.00 91.56 227 ASN A O 1
ATOM 1794 N N . GLN A 1 228 ? 12.483 -7.874 -17.640 1.00 94.06 228 GLN A N 1
ATOM 1795 C CA . GLN A 1 228 ? 11.552 -8.814 -18.267 1.00 94.06 228 GLN A CA 1
ATOM 1796 C C . GLN A 1 228 ? 10.794 -9.673 -17.244 1.00 94.06 228 GLN A C 1
ATOM 1798 O O . GLN A 1 228 ? 9.621 -9.997 -17.447 1.00 94.06 228 GLN A O 1
ATOM 1803 N N . ARG A 1 229 ? 11.438 -10.045 -16.129 1.00 95.50 229 ARG A N 1
ATOM 1804 C CA . ARG A 1 229 ? 10.794 -10.842 -15.074 1.00 95.50 229 ARG A CA 1
ATOM 1805 C C . ARG A 1 229 ? 9.648 -10.086 -14.398 1.00 95.50 229 ARG A C 1
ATOM 1807 O O . ARG A 1 229 ? 8.621 -10.692 -14.105 1.00 95.50 229 ARG A O 1
ATOM 1814 N N . TYR A 1 230 ? 9.806 -8.777 -14.211 1.00 96.56 230 TYR A N 1
ATOM 1815 C CA . TYR A 1 230 ? 8.807 -7.931 -13.569 1.00 96.56 230 TYR A CA 1
ATOM 1816 C C . TYR A 1 230 ? 7.597 -7.738 -14.483 1.00 96.56 230 TYR A C 1
ATOM 1818 O O . TYR A 1 230 ? 6.474 -8.003 -14.064 1.00 96.56 230 TYR A O 1
ATOM 1826 N N . TYR A 1 231 ? 7.815 -7.443 -15.768 1.00 96.56 231 TYR A N 1
ATOM 1827 C CA . TYR A 1 231 ? 6.713 -7.343 -16.732 1.00 96.56 231 TYR A CA 1
ATOM 1828 C C . TYR A 1 231 ? 5.947 -8.658 -16.904 1.00 96.56 231 TYR A C 1
ATOM 1830 O O . TYR A 1 231 ? 4.719 -8.655 -16.954 1.00 96.56 231 TYR A O 1
ATOM 1838 N N . ARG A 1 232 ? 6.638 -9.808 -16.935 1.00 97.31 232 ARG A N 1
ATOM 1839 C CA . ARG A 1 232 ? 5.964 -11.119 -16.973 1.00 97.31 232 ARG A CA 1
ATOM 1840 C C . ARG A 1 232 ? 5.063 -11.330 -15.757 1.00 97.31 232 ARG A C 1
ATOM 1842 O O . ARG A 1 232 ? 3.948 -11.827 -15.916 1.00 97.31 232 ARG A O 1
ATOM 1849 N N . ARG A 1 233 ? 5.528 -10.946 -14.562 1.00 97.44 233 ARG A N 1
ATOM 1850 C CA . ARG A 1 233 ? 4.730 -11.026 -13.333 1.00 97.44 233 ARG A CA 1
ATOM 1851 C C . ARG A 1 233 ? 3.523 -10.089 -13.395 1.00 97.44 233 ARG A C 1
ATOM 1853 O O . ARG A 1 233 ? 2.415 -10.556 -13.149 1.00 97.44 233 ARG A O 1
ATOM 1860 N N . ALA A 1 234 ? 3.704 -8.838 -13.817 1.00 97.06 234 ALA A N 1
ATOM 1861 C CA . ALA A 1 234 ? 2.611 -7.882 -13.989 1.00 97.06 234 ALA A CA 1
ATOM 1862 C C . ALA A 1 234 ? 1.534 -8.376 -14.967 1.00 97.06 234 ALA A C 1
ATOM 1864 O O . ALA A 1 234 ? 0.353 -8.369 -14.637 1.00 97.06 234 ALA A O 1
ATOM 1865 N N . ILE A 1 235 ? 1.929 -8.877 -16.143 1.00 96.31 235 ILE A N 1
ATOM 1866 C CA . ILE A 1 235 ? 0.990 -9.414 -17.143 1.00 96.31 235 ILE A CA 1
ATOM 1867 C C . ILE A 1 235 ? 0.199 -10.595 -16.571 1.00 96.31 235 ILE A C 1
ATOM 1869 O O . ILE A 1 235 ? -1.003 -10.708 -16.805 1.00 96.31 235 ILE A O 1
ATOM 1873 N N . HIS A 1 236 ? 0.857 -11.485 -15.824 1.00 96.81 236 HIS A N 1
ATOM 1874 C CA . HIS A 1 236 ? 0.176 -12.600 -15.170 1.00 96.81 236 HIS A CA 1
ATOM 1875 C C . HIS A 1 236 ? -0.869 -12.115 -14.153 1.00 96.81 236 HIS A C 1
ATOM 1877 O O . HIS A 1 236 ? -1.995 -12.609 -14.159 1.00 96.81 236 HIS A O 1
ATOM 1883 N N . LEU A 1 237 ? -0.517 -11.126 -13.328 1.00 96.69 237 LEU A N 1
ATOM 1884 C CA . LEU A 1 237 ? -1.420 -10.533 -12.341 1.00 96.69 237 LEU A CA 1
ATOM 1885 C C . LEU A 1 237 ? -2.613 -9.833 -13.004 1.00 96.69 237 LEU A C 1
ATOM 1887 O O . LEU A 1 237 ? -3.746 -10.093 -12.613 1.00 96.69 237 LEU A O 1
ATOM 1891 N N . LEU A 1 238 ? -2.387 -9.033 -14.052 1.00 95.44 238 LEU A N 1
ATOM 1892 C CA . LEU A 1 238 ? -3.460 -8.360 -14.794 1.00 95.44 238 LEU A CA 1
ATOM 1893 C C . LEU A 1 238 ? -4.425 -9.351 -15.444 1.00 95.44 238 LEU A C 1
ATOM 1895 O O . LEU A 1 238 ? -5.632 -9.152 -15.381 1.00 95.44 238 LEU A O 1
ATOM 1899 N N . ARG A 1 239 ? -3.924 -10.444 -16.034 1.00 94.44 239 ARG A N 1
ATOM 1900 C CA . ARG A 1 239 ? -4.791 -11.493 -16.599 1.00 94.44 239 ARG A CA 1
ATOM 1901 C C . ARG A 1 239 ? -5.680 -12.125 -15.536 1.00 94.44 239 ARG A C 1
ATOM 1903 O O . ARG A 1 239 ? -6.870 -12.291 -15.766 1.00 94.44 239 ARG A O 1
ATOM 1910 N N . ARG A 1 240 ? -5.120 -12.414 -14.363 1.00 95.00 240 ARG A N 1
ATOM 1911 C CA . ARG A 1 240 ? -5.892 -12.939 -13.235 1.00 95.00 240 ARG A CA 1
ATOM 1912 C C . ARG A 1 240 ? -6.892 -11.907 -12.695 1.00 95.00 240 ARG A C 1
ATOM 1914 O O . ARG A 1 240 ? -7.995 -12.278 -12.325 1.00 95.00 240 ARG A O 1
ATOM 1921 N N . ALA A 1 241 ? -6.544 -10.619 -12.690 1.00 93.50 241 ALA A N 1
ATOM 1922 C CA . ALA A 1 241 ? -7.466 -9.547 -12.311 1.00 93.50 241 ALA A CA 1
ATOM 1923 C C . ALA A 1 241 ? -8.648 -9.446 -13.293 1.00 93.50 241 ALA A C 1
ATOM 1925 O O . ALA A 1 241 ? -9.793 -9.326 -12.865 1.00 93.50 241 ALA A O 1
ATOM 1926 N N . LEU A 1 242 ? -8.390 -9.563 -14.603 1.00 92.06 242 LEU A N 1
ATOM 1927 C CA . LEU A 1 242 ? -9.431 -9.588 -15.640 1.00 92.06 242 LEU A CA 1
ATOM 1928 C C . LEU A 1 242 ? -10.419 -10.745 -15.439 1.00 92.06 242 LEU A C 1
ATOM 1930 O O . LEU A 1 242 ? -11.621 -10.558 -15.606 1.00 92.06 242 LEU A O 1
ATOM 1934 N N . GLU A 1 243 ? -9.929 -11.929 -15.058 1.00 92.25 243 GLU A N 1
ATOM 1935 C CA . GLU A 1 243 ? -10.780 -13.085 -14.730 1.00 92.25 243 GLU A CA 1
ATOM 1936 C C . GLU A 1 243 ? -11.716 -12.808 -13.540 1.00 92.25 243 GLU A C 1
ATOM 1938 O O . GLU A 1 243 ? -12.794 -13.394 -13.463 1.00 92.25 243 GLU A O 1
ATOM 1943 N N . LEU A 1 244 ? -11.332 -11.892 -12.644 1.00 89.94 244 LEU A N 1
ATOM 1944 C CA . LEU A 1 244 ? -12.122 -11.451 -11.489 1.00 89.94 244 LEU A CA 1
ATOM 1945 C C . LEU A 1 244 ? -12.993 -10.215 -11.772 1.00 89.94 244 LEU A C 1
ATOM 1947 O O . LEU A 1 244 ? -13.661 -9.726 -10.866 1.00 89.94 244 LEU A O 1
ATOM 1951 N N . GLY A 1 245 ? -13.032 -9.732 -13.018 1.00 85.25 245 GLY A N 1
ATOM 1952 C CA . GLY A 1 245 ? -13.883 -8.612 -13.427 1.00 85.25 245 GLY A CA 1
ATOM 1953 C C . GLY A 1 245 ? -13.194 -7.248 -13.467 1.00 85.25 245 GLY A C 1
ATOM 1954 O O . GLY A 1 245 ? -13.872 -6.253 -13.724 1.00 85.25 245 GLY A O 1
ATOM 1955 N N . TYR A 1 246 ? -11.870 -7.185 -13.285 1.00 82.94 246 TYR A N 1
ATOM 1956 C CA . TYR A 1 246 ? -11.120 -5.944 -13.470 1.00 82.94 246 TYR A CA 1
ATOM 1957 C C . TYR A 1 246 ? -11.301 -5.398 -14.888 1.00 82.94 246 TYR A C 1
ATOM 1959 O O . TYR A 1 246 ? -11.195 -6.135 -15.871 1.00 82.94 246 TYR A O 1
ATOM 1967 N N . THR A 1 247 ? -11.473 -4.086 -15.019 1.00 81.12 247 THR A N 1
ATOM 1968 C CA . THR A 1 247 ? -11.414 -3.406 -16.316 1.00 81.12 247 THR A CA 1
ATOM 1969 C C . THR A 1 247 ? -10.058 -2.738 -16.485 1.00 81.12 247 THR A C 1
ATOM 1971 O O . THR A 1 247 ? -9.728 -1.812 -15.745 1.00 81.12 247 THR A O 1
ATOM 1974 N N . LEU A 1 248 ? -9.281 -3.170 -17.482 1.00 71.69 248 LEU A N 1
ATOM 1975 C CA . LEU A 1 248 ? -8.031 -2.497 -17.842 1.00 71.69 248 LEU A CA 1
ATOM 1976 C C . LEU A 1 248 ? -8.295 -1.027 -18.187 1.00 71.69 248 LEU A C 1
ATOM 1978 O O . LEU A 1 248 ? -9.170 -0.726 -19.002 1.00 71.69 248 LEU A O 1
ATOM 1982 N N . GLY A 1 249 ? -7.490 -0.128 -17.619 1.00 61.59 249 GLY A N 1
ATOM 1983 C CA . GLY A 1 249 ? -7.424 1.256 -18.076 1.00 61.59 249 GLY A CA 1
ATOM 1984 C C . GLY A 1 249 ? -7.028 1.326 -19.554 1.00 61.59 249 GLY A C 1
ATOM 1985 O O . GLY A 1 249 ? -6.316 0.457 -20.062 1.00 61.59 249 GLY A O 1
ATOM 1986 N N . SER A 1 250 ? -7.469 2.372 -20.254 1.00 55.28 250 SER A N 1
ATOM 1987 C CA . SER A 1 250 ? -7.270 2.533 -21.704 1.00 55.28 250 SER A CA 1
ATOM 1988 C C . SER A 1 250 ? -5.803 2.466 -22.152 1.00 55.28 250 SER A C 1
ATOM 1990 O O . SER A 1 250 ? -5.531 2.119 -23.296 1.00 55.28 250 SER A O 1
ATOM 1992 N N . SER A 1 251 ? -4.853 2.766 -21.263 1.00 49.12 251 SER A N 1
ATOM 1993 C CA . SER A 1 251 ? -3.408 2.699 -21.514 1.00 49.12 251 SER A CA 1
ATOM 1994 C C . SER A 1 251 ? -2.815 1.282 -21.511 1.00 49.12 251 SER A C 1
ATOM 1996 O O . SER A 1 251 ? -1.688 1.116 -21.962 1.00 49.12 251 SER A O 1
ATOM 1998 N N . LEU A 1 252 ? -3.539 0.265 -21.025 1.00 49.50 252 LEU A N 1
ATOM 1999 C CA . LEU A 1 252 ? -3.062 -1.125 -20.907 1.00 49.50 252 LEU A CA 1
ATOM 2000 C C . LEU A 1 252 ? -3.786 -2.105 -21.855 1.00 49.50 252 LEU A C 1
ATOM 2002 O O . LEU A 1 252 ? -3.575 -3.313 -21.766 1.00 49.50 252 LEU A O 1
ATOM 2006 N N . GLN A 1 253 ? -4.664 -1.606 -22.733 1.00 47.69 253 GLN A N 1
ATOM 2007 C CA . GLN A 1 253 ? -5.389 -2.408 -23.734 1.00 47.69 253 GLN A CA 1
ATOM 2008 C C . GLN A 1 253 ? -4.654 -2.547 -25.083 1.00 47.69 253 GLN A C 1
ATOM 2010 O O . GLN A 1 253 ? -5.144 -3.270 -25.952 1.00 47.69 253 GLN A O 1
ATOM 2015 N N . GLN A 1 254 ? -3.529 -1.850 -25.274 1.00 34.31 254 GLN A N 1
ATOM 2016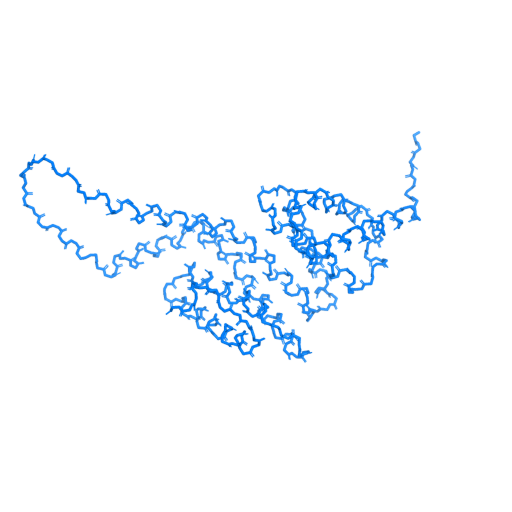 C CA . GLN A 1 254 ? -2.715 -1.876 -26.500 1.00 34.31 254 GLN A CA 1
ATOM 2017 C C . GLN A 1 254 ? -1.576 -2.890 -26.398 1.00 34.31 254 GLN A C 1
ATOM 2019 O O . GLN A 1 254 ? -1.279 -3.517 -27.440 1.00 34.31 254 GLN A O 1
#

Foldseek 3Di:
DDDPDDDLVVLLVLLVVLLVVLVVQLVVVVVVDDPLVVNLVSLLVNVVSCVVDPCNVVPDDPVSLLSSLVSLLVSLLSVPPDPSSVVSLVSSLVVLVVVCVVPVLPLSSLLSNLVSLLSQLVVLLVVVVVVVVVVVVVVPPDDDDDDDDDDDDPPPPPPPVNVLVVVVVVLPDPSLVSNLVSLVSSLVSLVSSQVSCVVVVNDALVSLQSSLVSLVSNLVSDRPVPSVVSNVSSVVSNVVSVVRPDDDDPVPPD

Secondary structure (DSSP, 8-state):
-------HHHHHHHHHHHHHHHHHHHHHHHTT---HHHHHHHHHHHHHHHHH-THHHHHS-HHHHHHHHHHHHHHHHHTTT-HHHHHHHHHHHHHHHHHHHH-TT-HHHHHHHHHHHHHHHHHHHHHHHHHHHHHHHHTS-------------------HHHHHHHHHHHHTSHHHHHHHHHHHHHHHHHHHHHHHHHHHT---HHHHHHHHHHHHHHHHTS-HHHHHHHHHHHHHHHHHHHHTTPPPPGGG--

Solvent-accessible surface area (backbone atoms only — not comparable to full-atom values): 14030 Å² total; per-residue (Å²): 135,83,80,78,71,84,54,67,72,59,54,48,50,53,51,49,54,40,51,53,50,50,52,51,49,43,54,41,45,76,73,68,55,79,61,55,73,62,50,43,56,52,46,51,54,36,51,55,52,48,75,73,34,78,52,52,80,73,71,52,54,72,67,58,48,51,55,50,42,53,40,46,39,51,47,16,69,75,42,70,91,42,70,67,25,50,54,44,39,55,50,40,48,55,51,29,50,54,48,36,74,78,36,83,64,44,38,65,35,30,39,52,47,12,48,52,26,41,58,67,20,47,67,44,48,49,51,52,54,53,54,51,56,51,59,61,52,68,74,66,78,76,84,85,86,81,87,82,91,79,94,73,89,77,80,70,72,72,47,70,66,59,52,52,52,53,49,54,55,54,49,68,33,68,58,31,47,54,28,42,68,26,23,52,57,12,37,54,27,30,54,50,17,52,51,38,17,54,79,70,74,62,68,53,27,66,63,27,44,54,38,18,51,31,22,41,53,43,23,75,48,38,58,82,92,61,19,62,62,30,43,55,50,16,53,54,29,42,54,56,10,43,76,64,66,44,77,78,55,85,89,72,76,121